Protein AF-A0A1I5NAX8-F1 (afdb_monomer_lite)

Organism: NCBI:txid306540

Radius of gyration: 17.77 Å; chains: 1; bounding box: 50×33×52 Å

Structure (mmCIF, N/CA/C/O backbone):
data_AF-A0A1I5NAX8-F1
#
_entry.id   AF-A0A1I5NAX8-F1
#
loop_
_atom_site.group_PDB
_atom_site.id
_atom_site.type_symbol
_atom_site.label_atom_id
_atom_site.label_alt_id
_atom_site.label_comp_id
_atom_site.label_asym_id
_atom_site.label_entity_id
_atom_site.label_seq_id
_atom_site.pdbx_PDB_ins_code
_atom_site.Cartn_x
_atom_site.Cartn_y
_atom_site.Cartn_z
_atom_site.occupancy
_atom_site.B_iso_or_equiv
_atom_site.auth_seq_id
_atom_site.auth_comp_id
_atom_site.auth_asym_id
_atom_site.auth_atom_id
_atom_site.pdbx_PDB_model_num
ATOM 1 N N . MET A 1 1 ? -1.670 12.394 0.178 1.00 68.31 1 MET A N 1
ATOM 2 C CA . MET A 1 1 ? -3.151 12.461 0.228 1.00 68.31 1 MET A CA 1
ATOM 3 C C . MET A 1 1 ? -3.774 11.349 1.073 1.00 68.31 1 MET A C 1
ATOM 5 O O . MET A 1 1 ? -4.628 11.676 1.885 1.00 68.31 1 MET A O 1
ATOM 9 N N . GLY A 1 2 ? -3.326 10.085 1.005 1.00 71.88 2 GLY A N 1
ATOM 10 C CA . GLY A 1 2 ? -3.850 9.044 1.911 1.00 71.88 2 GLY A CA 1
ATOM 11 C C . GLY A 1 2 ? -3.602 9.307 3.404 1.00 71.88 2 GLY A C 1
ATOM 12 O O . GLY A 1 2 ? -4.450 8.979 4.222 1.00 71.88 2 GLY A O 1
ATOM 13 N N . GLY A 1 3 ? -2.510 9.990 3.774 1.00 75.00 3 GLY A N 1
ATOM 14 C CA . GLY A 1 3 ? -2.287 10.424 5.163 1.00 75.00 3 GLY A CA 1
ATOM 15 C C . GLY A 1 3 ? -3.341 11.422 5.661 1.00 75.00 3 GLY A C 1
ATOM 16 O O . GLY A 1 3 ? -3.783 11.335 6.802 1.00 75.00 3 GLY A O 1
ATOM 17 N N . CYS A 1 4 ? -3.814 12.319 4.786 1.00 77.94 4 CYS A N 1
ATOM 18 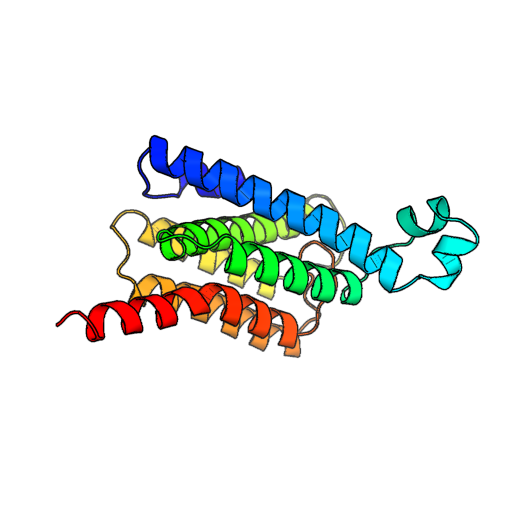C CA . CYS A 1 4 ? -4.927 13.219 5.095 1.00 77.94 4 CYS A CA 1
ATOM 19 C C . CYS A 1 4 ? -6.222 12.422 5.274 1.00 77.94 4 CYS A C 1
ATOM 21 O O . CYS A 1 4 ? -6.940 12.638 6.243 1.00 77.94 4 CYS A O 1
ATOM 23 N N . PHE A 1 5 ? -6.488 11.462 4.379 1.00 80.44 5 PHE A N 1
ATOM 24 C CA . PHE A 1 5 ? -7.646 10.577 4.500 1.00 80.44 5 PHE A CA 1
ATOM 25 C C . PHE A 1 5 ? -7.637 9.825 5.836 1.00 80.44 5 PHE A C 1
ATOM 27 O O . PHE A 1 5 ? -8.636 9.853 6.549 1.00 80.44 5 PHE A O 1
ATOM 34 N N . PHE A 1 6 ? -6.502 9.234 6.222 1.00 81.50 6 PHE A N 1
ATOM 35 C CA . PHE A 1 6 ? -6.332 8.619 7.539 1.00 81.50 6 PHE A CA 1
ATOM 36 C C . PHE A 1 6 ? -6.615 9.614 8.671 1.00 81.50 6 PHE A C 1
ATOM 38 O O . PHE A 1 6 ? -7.397 9.311 9.564 1.00 81.50 6 PHE A O 1
ATOM 45 N N . TYR A 1 7 ? -6.040 10.816 8.626 1.00 82.62 7 TYR A N 1
ATOM 46 C CA . TYR A 1 7 ? -6.215 11.812 9.684 1.00 82.62 7 TYR A CA 1
ATOM 47 C C . TYR A 1 7 ? -7.692 12.187 9.916 1.00 82.62 7 TYR A C 1
ATOM 49 O O . TYR A 1 7 ? -8.140 12.265 11.067 1.00 82.62 7 TYR A O 1
ATOM 57 N N . TYR A 1 8 ? -8.457 12.357 8.831 1.00 83.25 8 TYR A N 1
ATOM 58 C CA . TYR A 1 8 ? -9.880 12.709 8.884 1.00 83.25 8 TYR A CA 1
ATOM 59 C C . TYR A 1 8 ? -10.797 11.528 9.212 1.00 83.25 8 TYR A C 1
ATOM 61 O O . TYR A 1 8 ? -11.784 11.717 9.915 1.00 83.25 8 TYR A O 1
ATOM 69 N N . THR A 1 9 ? -10.484 10.325 8.729 1.00 81.00 9 THR A N 1
ATOM 70 C CA . THR A 1 9 ? -11.362 9.146 8.862 1.00 81.00 9 THR A CA 1
ATOM 71 C C . THR A 1 9 ? -10.941 8.186 9.962 1.00 81.00 9 THR A C 1
ATOM 73 O O . THR A 1 9 ? -11.578 7.165 10.168 1.00 81.00 9 THR A O 1
ATOM 76 N N . SER A 1 10 ? -9.847 8.445 10.665 1.00 78.81 10 SER A N 1
ATOM 77 C CA . SER A 1 10 ? -9.453 7.592 11.775 1.00 78.81 10 SER A CA 1
ATOM 78 C C . SER A 1 10 ? -10.323 7.883 13.011 1.00 78.81 10 SER A C 1
ATOM 80 O O . SER A 1 10 ? -10.496 9.060 13.355 1.00 78.81 10 SER A O 1
ATOM 82 N N . PRO A 1 11 ? -10.811 6.846 13.721 1.00 79.00 11 PRO A N 1
ATOM 83 C CA . PRO A 1 11 ? -11.581 7.002 14.957 1.00 79.00 11 PRO A CA 1
ATOM 84 C C . PRO A 1 11 ? -10.708 7.267 16.201 1.00 79.00 11 PRO A C 1
ATOM 86 O O . PRO A 1 11 ? -11.233 7.384 17.303 1.00 79.00 11 PRO A O 1
ATOM 89 N N . TYR A 1 12 ? -9.378 7.343 16.061 1.00 82.12 12 TYR A N 1
ATOM 90 C CA . TYR A 1 12 ? -8.457 7.431 17.199 1.00 82.12 12 TYR A CA 1
ATOM 91 C C . TYR A 1 12 ? -8.416 8.824 17.857 1.00 82.12 12 TYR A C 1
ATOM 93 O O . TYR A 1 12 ? -8.641 9.852 17.216 1.00 82.12 12 TYR A O 1
ATOM 101 N N . GLU A 1 13 ? -8.041 8.877 19.137 1.00 84.25 13 GLU A N 1
ATOM 102 C CA . GLU A 1 13 ? -7.754 10.142 19.823 1.00 84.25 13 GLU A CA 1
ATOM 103 C C . GLU A 1 13 ? -6.556 10.873 19.194 1.00 84.25 13 GLU A C 1
ATOM 105 O O . GLU A 1 13 ? -5.659 10.255 18.618 1.00 84.25 13 GLU A O 1
ATOM 110 N N . ILE A 1 14 ? -6.501 12.203 19.334 1.00 83.06 14 ILE A N 1
ATOM 111 C CA . ILE A 1 14 ? -5.489 13.066 18.689 1.00 83.06 14 ILE A CA 1
ATOM 112 C C . ILE A 1 14 ? -4.053 12.612 19.003 1.00 83.06 14 ILE A C 1
ATOM 114 O O . ILE A 1 14 ? -3.194 12.613 18.117 1.00 83.06 14 ILE A O 1
ATOM 118 N N . VAL A 1 15 ? -3.790 12.195 20.247 1.00 84.81 15 VAL A N 1
ATOM 119 C CA . VAL A 1 15 ? -2.467 11.719 20.682 1.00 84.81 15 VAL A CA 1
ATOM 120 C C . VAL A 1 15 ? -2.081 10.439 19.937 1.00 84.81 15 VAL A C 1
ATOM 122 O O . VAL A 1 15 ? -0.990 10.359 19.368 1.00 84.81 15 VAL A O 1
ATOM 125 N N . LEU A 1 16 ? -3.001 9.474 19.862 1.00 84.81 16 LEU A N 1
ATOM 126 C CA . LEU A 1 16 ? -2.780 8.200 19.181 1.00 84.81 16 LEU A CA 1
ATOM 127 C C . LEU A 1 16 ? -2.687 8.383 17.657 1.00 84.81 16 LEU A C 1
ATOM 129 O O . LEU A 1 16 ? -1.804 7.811 17.020 1.00 84.81 16 LEU A O 1
ATOM 133 N N . LYS A 1 17 ? -3.499 9.276 17.071 1.00 85.25 17 LYS A N 1
ATOM 134 C CA . LYS A 1 17 ? -3.387 9.680 15.657 1.00 85.25 17 LYS A CA 1
ATOM 135 C C . LYS A 1 17 ? -1.997 10.210 15.326 1.00 85.25 17 LYS A C 1
ATOM 137 O O . LYS A 1 17 ? -1.441 9.852 14.288 1.00 85.25 17 LYS A O 1
ATOM 142 N N . LYS A 1 18 ? -1.422 11.052 16.190 1.00 87.25 18 LYS A N 1
ATOM 143 C CA . LYS A 1 18 ? -0.071 11.597 15.993 1.00 87.25 18 LYS A CA 1
ATOM 144 C C . LYS A 1 18 ? 0.989 10.498 16.073 1.00 87.25 18 LYS A C 1
ATOM 146 O O . LYS A 1 18 ? 1.863 10.443 15.212 1.00 87.25 18 LYS A O 1
ATOM 151 N N . LEU A 1 19 ? 0.875 9.598 17.051 1.00 88.81 19 LEU A N 1
ATOM 152 C CA . LEU A 1 19 ? 1.766 8.443 17.177 1.00 88.81 19 LEU A CA 1
ATOM 153 C C . LEU A 1 19 ? 1.711 7.553 15.927 1.00 88.81 19 LEU A C 1
ATOM 155 O O . LEU A 1 19 ? 2.753 7.208 15.373 1.00 88.81 19 LEU A O 1
ATOM 159 N N . HIS A 1 20 ? 0.512 7.224 15.447 1.00 88.88 20 HIS A N 1
ATOM 160 C CA . HIS A 1 20 ? 0.342 6.430 14.232 1.00 88.88 20 HIS A CA 1
ATOM 161 C C . HIS A 1 20 ? 0.867 7.162 13.005 1.00 88.88 20 HIS A C 1
ATOM 163 O O . HIS A 1 20 ? 1.545 6.550 12.196 1.00 88.88 20 HIS A O 1
ATOM 169 N N . THR A 1 21 ? 0.632 8.468 12.885 1.00 88.81 21 THR A N 1
ATOM 170 C CA . THR A 1 21 ? 1.154 9.265 11.765 1.00 88.81 21 THR A CA 1
ATOM 171 C C . THR A 1 21 ? 2.680 9.200 11.702 1.00 88.81 21 THR A C 1
ATOM 173 O O . THR A 1 21 ? 3.228 9.003 10.621 1.00 88.81 21 THR A O 1
ATOM 176 N N . ASN A 1 22 ? 3.365 9.283 12.848 1.00 90.19 22 ASN A N 1
ATOM 177 C CA . ASN A 1 22 ? 4.819 9.122 12.904 1.00 90.19 22 ASN A CA 1
ATOM 178 C C . ASN A 1 22 ? 5.244 7.710 12.475 1.00 90.19 22 ASN A C 1
ATOM 180 O O . ASN A 1 22 ? 6.101 7.574 11.610 1.00 90.19 22 ASN A O 1
ATOM 184 N N . LYS A 1 23 ? 4.592 6.663 12.999 1.00 91.31 23 LYS A N 1
ATOM 185 C CA . LYS A 1 23 ? 4.884 5.271 12.609 1.00 91.31 23 LYS A CA 1
ATOM 186 C C . LYS A 1 23 ? 4.616 5.017 11.117 1.00 91.31 23 LYS A C 1
ATOM 188 O O . LYS A 1 23 ? 5.377 4.313 10.467 1.00 91.31 23 LYS A O 1
ATOM 193 N N . LEU A 1 24 ? 3.553 5.590 10.553 1.00 91.88 24 LEU A N 1
ATOM 194 C CA . LEU A 1 24 ? 3.247 5.502 9.123 1.00 91.88 24 LEU A CA 1
ATOM 195 C C . LEU A 1 24 ? 4.314 6.202 8.280 1.00 91.88 24 LEU A C 1
ATOM 197 O O . LEU A 1 24 ? 4.707 5.683 7.238 1.00 91.88 24 LEU A O 1
ATOM 201 N N . LEU A 1 25 ? 4.794 7.360 8.734 1.00 92.69 25 LEU A N 1
ATOM 202 C CA . LEU A 1 25 ? 5.891 8.068 8.086 1.00 92.69 25 LEU A CA 1
ATOM 203 C C . LEU A 1 25 ? 7.176 7.234 8.125 1.00 92.69 25 LEU A C 1
ATOM 205 O O . LEU A 1 25 ? 7.834 7.115 7.094 1.00 92.69 25 LEU A O 1
ATOM 209 N N . ASP A 1 26 ? 7.477 6.577 9.247 1.00 93.25 26 ASP A N 1
ATOM 210 C CA . ASP A 1 26 ? 8.601 5.640 9.342 1.00 93.25 26 ASP A CA 1
ATOM 211 C C . ASP A 1 26 ? 8.468 4.493 8.333 1.00 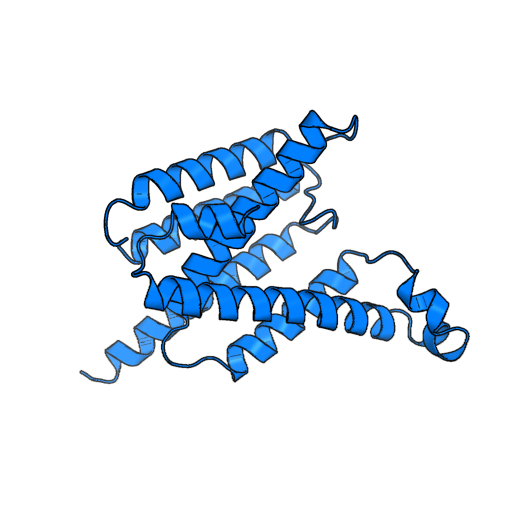93.25 26 ASP A C 1
ATOM 213 O O . ASP A 1 26 ? 9.429 4.173 7.639 1.00 93.25 26 ASP A O 1
ATOM 217 N N . VAL A 1 27 ? 7.274 3.905 8.183 1.00 93.44 27 VAL A N 1
ATOM 218 C CA . VAL A 1 27 ? 7.017 2.847 7.188 1.00 93.44 27 VAL A CA 1
ATOM 219 C C . VAL A 1 27 ? 7.245 3.350 5.762 1.00 93.44 27 VAL A C 1
ATOM 221 O O . VAL A 1 27 ? 7.862 2.649 4.958 1.00 93.44 27 VAL A O 1
ATOM 224 N N . VAL A 1 28 ? 6.798 4.566 5.436 1.00 93.75 28 VAL A N 1
ATOM 225 C CA . VAL A 1 28 ? 7.039 5.181 4.120 1.00 93.75 28 VAL A CA 1
ATOM 226 C C . VAL A 1 28 ? 8.535 5.407 3.888 1.00 93.75 28 VAL A C 1
ATOM 228 O O . VAL A 1 28 ? 9.046 5.049 2.825 1.00 93.75 28 VAL A O 1
ATOM 231 N N . LEU A 1 29 ? 9.254 5.937 4.881 1.00 95.25 29 LEU A N 1
ATOM 232 C CA . LEU A 1 29 ? 10.702 6.139 4.801 1.00 95.25 29 LEU A CA 1
ATOM 233 C C . LEU A 1 29 ? 11.447 4.811 4.641 1.00 95.25 29 LEU A C 1
ATOM 235 O O . LEU A 1 29 ? 12.316 4.703 3.778 1.00 95.25 29 LEU A O 1
ATOM 239 N N . TYR A 1 30 ? 11.084 3.780 5.405 1.00 95.81 30 TYR A N 1
ATOM 240 C CA . TYR A 1 30 ? 11.661 2.446 5.252 1.00 95.81 30 TYR A CA 1
ATOM 241 C C . TYR A 1 30 ? 11.362 1.865 3.881 1.00 95.81 30 TYR A C 1
ATOM 243 O O . TYR A 1 30 ? 12.273 1.342 3.252 1.00 95.81 30 TYR A O 1
ATOM 251 N N . THR A 1 31 ? 10.143 2.018 3.369 1.00 95.00 31 THR A N 1
ATOM 252 C CA . THR A 1 31 ? 9.798 1.557 2.017 1.00 95.00 31 THR A CA 1
ATOM 253 C C . THR A 1 31 ? 10.686 2.230 0.972 1.00 95.00 31 THR A C 1
ATOM 255 O O . THR A 1 31 ? 11.231 1.551 0.104 1.00 95.00 31 THR A O 1
ATOM 258 N N . MET A 1 32 ? 10.908 3.543 1.079 1.00 94.75 32 MET A N 1
ATOM 259 C CA . MET A 1 32 ? 11.800 4.280 0.180 1.00 94.75 32 MET A CA 1
ATOM 260 C C . MET A 1 32 ? 13.254 3.797 0.287 1.00 94.75 32 MET A C 1
ATOM 262 O O . MET A 1 32 ? 13.865 3.475 -0.732 1.00 94.75 32 MET A O 1
ATOM 266 N N . ILE A 1 33 ? 13.795 3.694 1.506 1.00 95.62 33 ILE A N 1
ATOM 267 C CA . ILE A 1 33 ? 15.172 3.237 1.756 1.00 95.62 33 ILE A CA 1
ATOM 268 C C . ILE A 1 33 ? 15.365 1.809 1.239 1.00 95.62 33 ILE A C 1
ATOM 270 O O . ILE A 1 33 ? 16.302 1.544 0.490 1.00 95.62 33 ILE A O 1
ATOM 274 N N . PHE A 1 34 ? 14.461 0.893 1.582 1.00 97.19 34 PHE A N 1
ATOM 275 C CA . PHE A 1 34 ? 14.549 -0.493 1.143 1.00 97.19 34 PHE A CA 1
ATOM 276 C C . PHE A 1 34 ? 14.337 -0.652 -0.362 1.00 97.19 34 PHE A C 1
ATOM 278 O O . PHE A 1 34 ? 14.952 -1.535 -0.949 1.00 97.19 34 PHE A O 1
ATOM 285 N N . THR A 1 35 ? 13.551 0.213 -1.011 1.00 95.06 35 THR A N 1
ATOM 286 C CA . THR A 1 35 ? 13.449 0.227 -2.480 1.00 95.06 35 THR A CA 1
ATOM 287 C C . THR A 1 35 ? 14.790 0.591 -3.107 1.00 95.06 35 THR A C 1
ATOM 289 O O . THR A 1 35 ? 15.218 -0.064 -4.053 1.00 95.06 35 THR A O 1
ATOM 292 N N . ILE A 1 36 ? 15.496 1.587 -2.565 1.0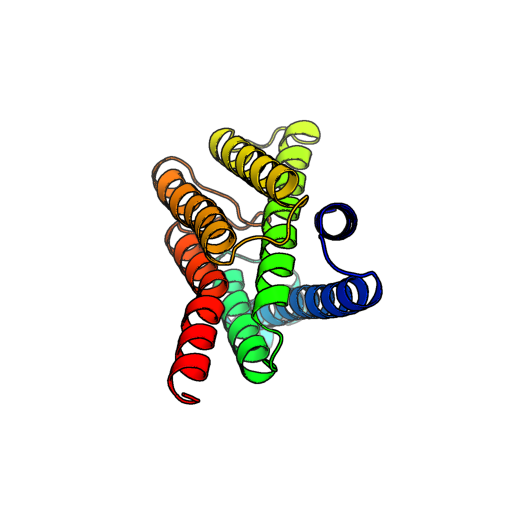0 94.31 36 ILE A N 1
ATOM 293 C CA . ILE A 1 36 ? 16.839 1.956 -3.038 1.00 94.31 36 ILE A CA 1
ATOM 294 C C . ILE A 1 36 ? 17.820 0.796 -2.822 1.00 94.31 36 ILE A C 1
ATOM 296 O O . ILE A 1 36 ? 18.515 0.405 -3.757 1.00 94.31 36 ILE A O 1
ATOM 300 N N . ILE A 1 37 ? 17.836 0.200 -1.625 1.00 95.38 37 ILE A N 1
ATOM 301 C CA . ILE A 1 37 ? 18.691 -0.956 -1.309 1.00 95.38 37 ILE A CA 1
ATOM 302 C C . ILE A 1 37 ? 18.397 -2.124 -2.258 1.00 95.38 37 ILE A C 1
ATOM 304 O O . ILE A 1 37 ? 19.323 -2.716 -2.806 1.00 95.38 37 ILE A O 1
ATOM 308 N N . ALA A 1 38 ? 17.124 -2.433 -2.501 1.00 95.75 38 ALA A N 1
ATOM 309 C CA . ALA A 1 38 ? 16.725 -3.506 -3.402 1.00 95.75 38 ALA A CA 1
ATOM 310 C C . ALA A 1 38 ? 17.232 -3.272 -4.832 1.00 95.75 38 ALA A C 1
ATOM 312 O O . ALA A 1 38 ? 17.732 -4.203 -5.457 1.00 95.75 38 ALA A O 1
ATOM 313 N N . LYS A 1 39 ? 17.187 -2.032 -5.335 1.00 93.25 39 LYS A N 1
ATOM 314 C CA . LYS A 1 39 ? 17.741 -1.690 -6.657 1.00 93.25 39 LYS A CA 1
ATOM 315 C C . LYS A 1 39 ? 19.245 -1.920 -6.731 1.00 93.25 39 LYS A C 1
ATOM 317 O O . LYS A 1 39 ? 19.711 -2.451 -7.737 1.00 93.25 39 LYS A O 1
ATOM 322 N N . VAL A 1 40 ? 19.979 -1.553 -5.678 1.00 94.50 40 VAL A N 1
ATOM 323 C CA . VAL A 1 40 ? 21.427 -1.795 -5.580 1.00 94.50 40 VAL A CA 1
ATOM 324 C C . VAL A 1 40 ? 21.725 -3.292 -5.577 1.00 94.50 40 VAL A C 1
ATOM 326 O O . VAL A 1 40 ? 22.589 -3.735 -6.324 1.00 94.50 40 VAL A O 1
ATOM 329 N N . ILE A 1 41 ? 20.974 -4.082 -4.804 1.00 94.94 41 ILE A N 1
ATOM 330 C CA . ILE A 1 41 ? 21.138 -5.542 -4.753 1.00 94.94 41 ILE A CA 1
ATOM 331 C C . ILE A 1 41 ? 20.871 -6.174 -6.126 1.00 94.94 41 ILE A C 1
ATOM 333 O O . ILE A 1 41 ? 21.644 -7.019 -6.571 1.00 94.94 41 ILE A O 1
ATOM 337 N N . LEU A 1 42 ? 19.800 -5.761 -6.810 1.00 94.56 42 LEU A N 1
ATOM 338 C CA . LEU A 1 42 ? 19.419 -6.310 -8.117 1.00 94.56 42 LEU A CA 1
ATOM 339 C C . LEU A 1 42 ? 20.384 -5.912 -9.243 1.00 94.56 42 LEU A C 1
ATOM 341 O O . LEU A 1 42 ? 20.536 -6.660 -10.203 1.00 94.56 42 LEU A O 1
ATOM 345 N N . ASN A 1 43 ? 21.056 -4.765 -9.122 1.00 94.25 43 ASN A N 1
ATOM 346 C CA . ASN A 1 43 ? 21.972 -4.232 -10.134 1.00 94.25 43 ASN A CA 1
ATOM 347 C C . ASN A 1 43 ? 23.402 -4.115 -9.594 1.00 94.25 43 ASN A C 1
ATOM 349 O O . ASN A 1 43 ? 24.096 -3.134 -9.861 1.00 94.25 43 ASN A O 1
ATOM 353 N N . LEU A 1 44 ? 23.850 -5.116 -8.830 1.00 93.62 44 LEU A N 1
ATOM 354 C CA . LEU A 1 44 ? 25.122 -5.059 -8.107 1.00 93.62 44 LEU A CA 1
ATOM 355 C C . LEU A 1 44 ? 26.326 -4.824 -9.035 1.00 93.62 44 LEU A C 1
ATOM 357 O O . LEU A 1 44 ? 27.224 -4.069 -8.682 1.00 93.62 44 LEU A O 1
ATOM 361 N N . SER A 1 45 ? 26.319 -5.418 -10.236 1.00 93.25 45 SER A N 1
ATOM 362 C CA . SER A 1 45 ? 27.364 -5.181 -11.245 1.00 93.25 45 SER A CA 1
ATOM 363 C C . SER A 1 45 ? 27.423 -3.709 -11.655 1.00 93.25 45 SER A C 1
ATOM 365 O O . SER A 1 45 ? 28.478 -3.095 -11.570 1.00 93.25 45 SER A O 1
ATOM 367 N N . LEU A 1 46 ? 26.275 -3.123 -12.021 1.00 91.94 46 LEU A N 1
ATOM 368 C CA . LEU A 1 46 ? 26.187 -1.722 -12.439 1.00 91.94 46 LEU A CA 1
ATOM 369 C C . LEU A 1 46 ? 26.579 -0.767 -11.306 1.00 91.94 46 LEU A C 1
ATOM 371 O O . LEU A 1 46 ? 27.128 0.292 -11.570 1.00 91.94 46 LEU A O 1
ATOM 375 N N . PHE A 1 47 ? 26.331 -1.137 -10.047 1.00 94.25 47 PHE A N 1
ATOM 376 C CA . PHE A 1 47 ? 26.689 -0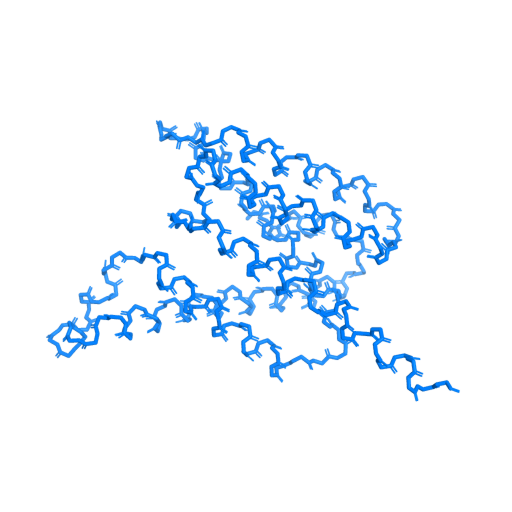.311 -8.894 1.00 94.25 47 PHE A CA 1
ATOM 377 C C . PHE A 1 47 ? 28.202 -0.126 -8.734 1.00 94.25 47 PHE A C 1
ATOM 379 O O . PHE A 1 47 ? 28.641 0.957 -8.350 1.00 94.25 47 PHE A O 1
ATOM 386 N N . PHE A 1 48 ? 28.991 -1.169 -9.011 1.00 95.06 48 PHE A N 1
ATOM 387 C CA . PHE A 1 48 ? 30.450 -1.080 -8.943 1.00 95.06 48 PHE A CA 1
ATOM 388 C C . PHE A 1 48 ? 31.048 -0.300 -10.117 1.00 95.06 48 PHE A C 1
ATOM 390 O O . PHE A 1 48 ? 32.092 0.327 -9.941 1.00 95.06 48 PHE A O 1
ATOM 397 N N . ASP A 1 49 ? 30.377 -0.306 -11.269 1.00 96.12 49 ASP A N 1
ATOM 398 C CA . ASP A 1 49 ? 30.816 0.418 -12.463 1.00 96.12 49 ASP A CA 1
ATOM 399 C C . ASP A 1 49 ? 30.416 1.905 -12.415 1.00 96.12 49 ASP A C 1
ATOM 401 O O . ASP A 1 49 ? 31.246 2.786 -12.640 1.00 96.12 49 ASP A O 1
ATOM 405 N N . ASP A 1 50 ? 29.150 2.191 -12.097 1.00 94.75 50 ASP A N 1
ATOM 406 C CA . ASP A 1 50 ? 28.594 3.539 -11.963 1.00 94.75 50 ASP A CA 1
ATOM 407 C C . ASP A 1 50 ? 27.469 3.572 -10.898 1.00 94.75 50 ASP A C 1
ATOM 409 O O . ASP A 1 50 ? 26.295 3.293 -11.184 1.00 94.75 50 ASP A O 1
ATOM 413 N N . PRO A 1 51 ? 27.782 3.959 -9.647 1.00 90.81 51 PRO A N 1
ATOM 414 C CA . PRO A 1 51 ? 26.804 3.967 -8.562 1.00 90.81 51 PRO A CA 1
ATOM 415 C C . PRO A 1 51 ? 25.688 5.002 -8.764 1.00 90.81 51 PRO A C 1
ATOM 417 O O . PRO A 1 51 ? 24.591 4.836 -8.222 1.00 90.81 51 PRO A O 1
ATOM 420 N N . VAL A 1 52 ? 25.927 6.063 -9.545 1.00 91.38 52 VAL A N 1
ATOM 421 C CA . VAL A 1 52 ? 24.913 7.090 -9.831 1.00 91.38 52 VAL A CA 1
ATOM 422 C C . VAL A 1 52 ? 23.887 6.545 -10.825 1.00 91.38 52 VAL A C 1
ATOM 424 O O . VAL A 1 52 ? 22.685 6.775 -10.654 1.00 91.38 52 VAL A O 1
ATOM 427 N N . ALA A 1 53 ? 24.330 5.756 -11.808 1.00 88.38 53 ALA A N 1
ATOM 428 C CA . ALA A 1 53 ? 23.448 5.122 -12.786 1.00 88.38 53 ALA A CA 1
ATOM 429 C C . ALA A 1 53 ? 22.419 4.181 -12.137 1.00 88.38 53 ALA A C 1
ATOM 431 O O . ALA A 1 53 ? 21.259 4.154 -12.554 1.00 88.38 53 ALA A O 1
ATOM 432 N N . VAL A 1 54 ? 22.787 3.467 -11.068 1.00 88.56 54 VAL A N 1
ATOM 433 C CA . VAL A 1 54 ? 21.862 2.575 -10.340 1.00 88.56 54 VAL A CA 1
ATOM 434 C C . VAL A 1 54 ? 20.705 3.333 -9.690 1.00 88.56 54 VAL A C 1
ATOM 436 O O . VAL A 1 54 ? 19.575 2.839 -9.659 1.00 88.56 54 VAL A O 1
ATOM 439 N N . LEU A 1 55 ? 20.950 4.548 -9.194 1.00 84.69 55 LEU A N 1
ATOM 440 C CA . LEU A 1 55 ? 19.896 5.373 -8.598 1.00 84.69 55 LEU A CA 1
ATOM 441 C C . LEU A 1 55 ? 18.911 5.885 -9.656 1.00 84.69 55 LEU A C 1
ATOM 443 O O . LEU A 1 55 ? 17.712 5.980 -9.377 1.00 84.69 55 LEU A O 1
ATOM 447 N N . ALA A 1 56 ? 19.407 6.163 -10.865 1.00 85.50 56 ALA A N 1
ATOM 448 C CA . ALA A 1 56 ? 18.606 6.586 -12.011 1.00 85.50 56 ALA A CA 1
ATOM 449 C C . ALA A 1 56 ? 17.873 5.426 -12.710 1.00 85.50 56 ALA A C 1
ATOM 451 O O . ALA A 1 56 ? 16.879 5.666 -13.397 1.00 85.50 56 ALA A O 1
ATOM 452 N N . TYR A 1 57 ? 18.325 4.179 -12.526 1.00 82.75 57 TYR A N 1
ATOM 453 C CA . TYR A 1 57 ? 1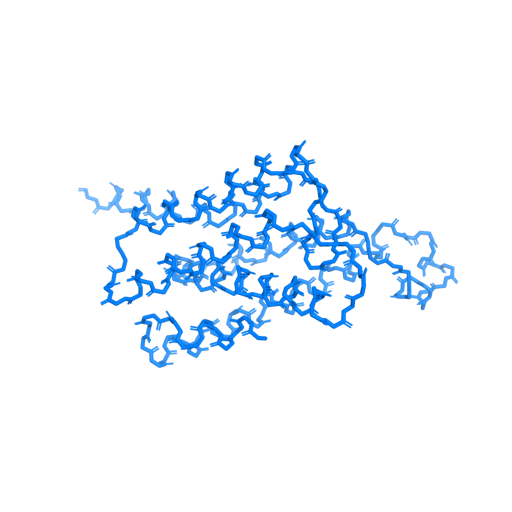7.685 3.002 -13.113 1.00 82.75 57 TYR A CA 1
ATOM 454 C C . TYR A 1 57 ? 16.219 2.912 -12.659 1.00 82.75 57 TYR A C 1
ATOM 456 O O . TYR A 1 57 ? 15.948 3.104 -11.473 1.00 82.75 57 TYR A O 1
ATOM 464 N N . PRO A 1 58 ? 15.239 2.653 -13.538 1.00 84.19 58 PRO A N 1
ATOM 465 C CA . PRO A 1 58 ? 13.838 2.584 -13.130 1.00 84.19 58 PRO A CA 1
ATOM 466 C C . PRO A 1 58 ? 13.621 1.459 -12.110 1.00 84.19 58 PRO A C 1
ATOM 468 O O . PRO A 1 58 ? 14.167 0.366 -12.238 1.00 84.19 58 PRO A O 1
ATOM 471 N N . SER A 1 59 ? 12.840 1.731 -11.064 1.00 85.88 59 SER A N 1
ATOM 472 C CA . SER A 1 59 ? 12.459 0.692 -10.104 1.00 85.88 59 SER A CA 1
ATOM 473 C C . SER A 1 59 ? 11.414 -0.228 -10.738 1.00 85.88 59 SER A C 1
ATOM 475 O O . SER A 1 59 ? 10.424 0.263 -11.279 1.00 85.88 59 SER A O 1
ATOM 477 N N . ASP A 1 60 ? 11.599 -1.541 -10.632 1.00 91.31 60 ASP A N 1
ATOM 478 C CA . ASP A 1 60 ? 10.630 -2.544 -11.074 1.00 91.31 60 ASP A CA 1
ATOM 479 C C . ASP A 1 60 ? 9.862 -3.153 -9.885 1.00 91.31 60 ASP A C 1
ATOM 481 O O . ASP A 1 60 ? 10.081 -2.805 -8.719 1.00 91.31 60 ASP A O 1
ATOM 485 N N . SER A 1 61 ? 8.923 -4.059 -10.167 1.00 93.88 61 SER A N 1
ATOM 486 C CA . SER A 1 61 ? 8.161 -4.738 -9.114 1.00 93.88 61 SER A CA 1
ATOM 487 C C . SER A 1 61 ? 9.014 -5.691 -8.277 1.00 93.88 61 SER A C 1
ATOM 489 O O . SER A 1 61 ? 8.718 -5.872 -7.099 1.00 93.88 61 SER A O 1
ATOM 491 N N . THR A 1 62 ? 10.112 -6.226 -8.816 1.00 94.88 62 THR A N 1
ATOM 492 C CA . THR A 1 62 ? 11.071 -7.043 -8.058 1.00 94.88 62 THR A CA 1
ATOM 493 C C . THR A 1 62 ? 11.697 -6.245 -6.915 1.00 94.88 62 THR A C 1
ATOM 495 O O . THR A 1 62 ? 11.737 -6.718 -5.775 1.00 94.88 62 THR A O 1
ATOM 498 N N . ALA A 1 63 ? 12.126 -5.008 -7.189 1.00 95.25 63 ALA A N 1
ATOM 499 C CA . ALA A 1 63 ? 12.655 -4.108 -6.171 1.00 95.25 63 ALA A CA 1
ATOM 500 C C . ALA A 1 63 ? 11.608 -3.800 -5.091 1.00 95.25 63 ALA A C 1
ATOM 502 O O . ALA A 1 63 ? 11.930 -3.804 -3.902 1.00 95.25 63 ALA A O 1
ATOM 503 N N . LEU A 1 64 ? 10.346 -3.600 -5.490 1.00 95.81 64 LEU A N 1
ATOM 504 C CA . LEU A 1 64 ? 9.240 -3.405 -4.553 1.00 95.81 64 LEU A CA 1
ATOM 505 C C . LEU A 1 64 ? 9.013 -4.639 -3.666 1.00 95.81 64 LEU A C 1
ATOM 507 O O . LEU A 1 64 ? 8.807 -4.484 -2.467 1.00 95.81 64 LEU A O 1
ATOM 511 N N . TYR A 1 65 ? 9.071 -5.859 -4.208 1.00 96.06 65 TYR A N 1
ATOM 512 C CA . TYR A 1 65 ? 8.867 -7.083 -3.420 1.00 96.06 65 TYR A CA 1
ATOM 513 C C . TYR A 1 65 ? 9.927 -7.243 -2.333 1.00 96.06 65 TYR A C 1
ATOM 515 O O . TYR A 1 65 ? 9.594 -7.488 -1.170 1.00 96.06 65 TYR A O 1
ATOM 523 N N . LEU A 1 66 ? 11.197 -7.046 -2.697 1.00 96.56 66 LEU A N 1
ATOM 524 C CA . LEU A 1 66 ? 12.305 -7.058 -1.744 1.00 96.56 66 LEU A CA 1
ATOM 525 C C . LEU A 1 66 ? 12.149 -5.945 -0.705 1.00 96.56 66 LEU A C 1
ATOM 527 O O . LEU A 1 66 ? 12.373 -6.177 0.485 1.00 96.56 66 LEU A O 1
ATOM 531 N N . ALA A 1 67 ? 11.714 -4.759 -1.138 1.00 96.81 67 ALA A N 1
ATOM 532 C CA . ALA A 1 67 ? 11.526 -3.633 -0.242 1.00 96.81 67 ALA A CA 1
ATOM 533 C C . ALA A 1 67 ? 10.418 -3.873 0.783 1.00 96.81 67 ALA A C 1
ATOM 535 O O . ALA A 1 67 ? 10.641 -3.687 1.979 1.00 96.81 67 ALA A O 1
ATOM 536 N N . THR A 1 68 ? 9.256 -4.352 0.338 1.00 96.38 68 THR A N 1
ATOM 537 C CA . THR A 1 68 ? 8.146 -4.716 1.222 1.00 96.38 68 THR A CA 1
ATOM 538 C C . THR A 1 68 ? 8.575 -5.802 2.208 1.00 96.38 68 THR A C 1
ATOM 540 O O . THR A 1 68 ? 8.278 -5.689 3.395 1.00 96.38 68 THR A O 1
ATOM 543 N N . GLY A 1 69 ? 9.349 -6.800 1.769 1.00 96.38 69 GLY A N 1
ATOM 544 C CA . GLY A 1 69 ? 9.931 -7.809 2.659 1.00 96.38 69 GLY A CA 1
ATOM 545 C C . GLY A 1 69 ? 10.834 -7.209 3.746 1.00 96.38 69 GLY A C 1
ATOM 546 O O . GLY A 1 69 ? 10.661 -7.511 4.927 1.00 96.38 69 GLY A O 1
ATOM 547 N N . GLY A 1 70 ? 11.751 -6.310 3.377 1.00 96.25 70 GLY A N 1
ATOM 548 C CA . GLY A 1 70 ? 12.624 -5.611 4.330 1.00 96.25 70 GLY A CA 1
ATOM 549 C C . GLY A 1 70 ? 11.850 -4.763 5.344 1.00 96.25 70 GLY A C 1
ATOM 550 O O . GLY A 1 70 ? 12.123 -4.823 6.545 1.00 96.25 70 GLY A O 1
ATOM 551 N N . VAL A 1 71 ? 10.827 -4.036 4.882 1.00 95.50 71 VAL A N 1
ATOM 552 C CA . VAL A 1 71 ? 9.927 -3.261 5.749 1.00 95.50 71 VAL A CA 1
ATOM 553 C C . VAL A 1 71 ? 9.226 -4.172 6.752 1.00 95.50 71 VAL A C 1
ATOM 555 O O . VAL A 1 71 ? 9.225 -3.863 7.942 1.00 95.50 71 VAL A O 1
ATOM 558 N N . VAL A 1 72 ? 8.688 -5.311 6.308 1.00 93.75 72 VAL A N 1
ATOM 559 C CA . VAL A 1 72 ? 8.025 -6.286 7.189 1.00 93.75 72 VAL A CA 1
ATOM 560 C C . VAL A 1 72 ? 8.974 -6.797 8.263 1.00 93.75 72 VAL A C 1
ATOM 562 O O . VAL A 1 72 ? 8.589 -6.835 9.428 1.00 93.75 72 VAL A O 1
ATOM 565 N N . VAL A 1 73 ? 10.218 -7.136 7.910 1.00 93.94 73 VAL A N 1
ATOM 566 C CA . VAL A 1 73 ? 11.224 -7.589 8.884 1.00 93.94 73 VAL A CA 1
ATOM 567 C C . VAL A 1 73 ? 11.504 -6.509 9.931 1.00 93.94 73 VAL A C 1
ATOM 569 O O . VAL A 1 73 ? 11.488 -6.795 11.129 1.00 93.94 73 VAL A O 1
ATOM 572 N N . VAL A 1 74 ? 11.707 -5.256 9.512 1.00 93.06 74 VAL A N 1
ATOM 573 C CA . VAL A 1 74 ? 11.951 -4.144 10.447 1.00 93.06 74 VAL A CA 1
ATOM 574 C C . VAL A 1 74 ? 10.736 -3.878 11.330 1.00 93.06 74 VAL A C 1
ATOM 576 O O . VAL A 1 74 ? 10.891 -3.669 12.533 1.00 93.06 74 VAL A O 1
ATOM 579 N N . MET A 1 75 ? 9.530 -3.903 10.763 1.00 90.12 75 MET A N 1
ATOM 580 C CA . MET A 1 75 ? 8.294 -3.716 11.521 1.00 90.12 75 MET A CA 1
ATOM 581 C C . MET A 1 75 ? 8.076 -4.840 12.527 1.00 90.12 75 MET A C 1
ATOM 583 O O . MET A 1 75 ? 7.741 -4.552 13.670 1.00 90.12 75 MET A O 1
ATOM 587 N N . ALA A 1 76 ? 8.303 -6.094 12.133 1.00 88.00 76 ALA A N 1
ATOM 588 C CA . ALA A 1 76 ? 8.192 -7.248 13.016 1.00 88.00 76 ALA A CA 1
ATOM 589 C C . ALA A 1 76 ? 9.212 -7.185 14.161 1.00 88.00 76 ALA A C 1
ATOM 591 O O . ALA A 1 76 ? 8.882 -7.525 15.292 1.00 88.00 76 ALA A O 1
ATOM 592 N N . TRP A 1 77 ? 10.426 -6.692 13.902 1.00 88.50 77 TRP A N 1
ATOM 593 C CA . TRP A 1 77 ? 11.435 -6.525 14.949 1.00 88.50 77 TRP A CA 1
ATOM 594 C C . TRP A 1 77 ? 11.110 -5.367 15.904 1.00 88.50 77 TRP A C 1
ATOM 596 O O . TRP A 1 77 ? 11.316 -5.472 17.111 1.00 88.50 77 TRP A O 1
ATOM 606 N N . LYS A 1 78 ? 10.564 -4.264 15.384 1.00 84.88 78 LYS A N 1
ATOM 607 C CA . LYS A 1 78 ? 10.148 -3.101 16.188 1.00 84.88 78 LYS A CA 1
ATOM 608 C C . LYS A 1 78 ? 8.759 -3.244 16.808 1.00 84.88 78 LYS A C 1
ATOM 610 O O . LYS A 1 78 ? 8.304 -2.330 17.497 1.00 84.88 78 LYS A O 1
ATOM 615 N N . ALA A 1 79 ? 8.065 -4.342 16.535 1.00 73.75 79 ALA A N 1
ATOM 616 C CA . ALA A 1 79 ? 6.701 -4.545 16.972 1.00 73.75 79 ALA A CA 1
ATOM 617 C C . ALA A 1 79 ? 6.613 -4.640 18.503 1.00 73.75 79 ALA A C 1
ATOM 619 O O . ALA A 1 79 ? 6.928 -5.660 19.110 1.00 73.75 79 ALA A O 1
ATOM 620 N N . HIS A 1 80 ? 6.128 -3.566 19.122 1.00 64.88 80 HIS A N 1
ATOM 621 C CA . HIS A 1 80 ? 5.560 -3.582 20.468 1.00 64.88 80 HIS A CA 1
ATOM 622 C C . HIS A 1 80 ? 4.031 -3.751 20.407 1.00 64.88 80 HIS A C 1
ATOM 624 O O . HIS A 1 80 ? 3.449 -3.857 19.327 1.00 64.88 80 HIS A O 1
ATOM 630 N N . THR A 1 81 ? 3.386 -3.763 21.574 1.00 66.38 81 THR A N 1
ATOM 631 C CA . THR A 1 81 ? 1.983 -4.107 21.892 1.00 66.38 81 THR A CA 1
ATOM 632 C C . THR A 1 81 ? 0.874 -3.424 21.060 1.00 66.38 81 THR A C 1
ATOM 634 O O . THR A 1 81 ? -0.296 -3.738 21.239 1.00 66.38 81 THR A O 1
ATOM 637 N N . GLU A 1 82 ? 1.198 -2.532 20.120 1.00 79.12 82 GLU A N 1
ATOM 638 C CA . GLU A 1 82 ? 0.258 -1.713 19.334 1.00 79.12 82 GLU A CA 1
ATOM 639 C C . GLU A 1 82 ? 0.283 -2.025 17.823 1.00 79.12 82 GLU A C 1
ATOM 641 O O . GLU A 1 82 ? 0.119 -1.138 16.982 1.00 79.12 82 GLU A O 1
ATOM 646 N N . LEU A 1 83 ? 0.522 -3.281 17.444 1.00 85.19 83 LEU A N 1
ATOM 647 C CA . LEU A 1 83 ? 0.534 -3.701 16.036 1.00 85.19 83 LEU A CA 1
ATOM 648 C C . LEU A 1 83 ? -0.838 -3.558 15.354 1.00 85.19 83 LEU A C 1
ATOM 650 O O . LEU A 1 83 ? -0.905 -3.115 14.213 1.00 85.19 83 LEU A O 1
ATOM 654 N N . MET A 1 84 ? -1.926 -3.918 16.043 1.00 85.44 84 MET A N 1
ATOM 655 C CA . MET A 1 84 ? -3.288 -3.894 15.481 1.00 85.44 84 MET A CA 1
ATOM 656 C C . MET A 1 84 ? -3.718 -2.484 15.036 1.00 85.44 84 MET A C 1
ATOM 658 O O . MET A 1 84 ? -4.007 -2.308 13.851 1.00 85.44 84 MET A O 1
ATOM 662 N N . PRO A 1 85 ? -3.683 -1.454 15.909 1.00 86.31 85 PRO A N 1
ATOM 663 C CA . PRO A 1 85 ? -4.076 -0.102 15.509 1.00 86.31 85 PRO A CA 1
ATOM 664 C C . PRO A 1 85 ? -3.171 0.484 14.412 1.00 86.31 85 PRO A C 1
ATOM 666 O O . PRO A 1 85 ? -3.611 1.287 13.581 1.00 86.31 85 PRO A O 1
ATOM 669 N N . LEU A 1 86 ? -1.902 0.058 14.371 1.00 88.19 86 LEU A N 1
ATOM 670 C CA . LEU A 1 86 ? -0.980 0.412 13.297 1.00 88.19 86 LEU A CA 1
ATOM 671 C C . LEU A 1 86 ? -1.383 -0.226 11.960 1.00 88.19 86 LEU A C 1
ATOM 673 O O . LEU A 1 86 ? -1.302 0.459 10.943 1.00 88.19 86 LEU A O 1
ATOM 677 N N . MET A 1 87 ? -1.829 -1.487 11.938 1.00 90.62 87 MET A N 1
ATOM 678 C CA . MET A 1 87 ? -2.284 -2.150 10.706 1.00 90.62 87 MET A CA 1
ATOM 679 C C . MET A 1 87 ? -3.546 -1.514 10.131 1.00 90.62 87 MET A C 1
ATOM 681 O O . MET A 1 87 ? -3.591 -1.289 8.925 1.00 90.62 87 MET A O 1
ATOM 685 N N . ASP A 1 88 ? -4.533 -1.160 10.959 1.00 90.19 88 ASP A N 1
ATOM 686 C CA . ASP A 1 88 ? -5.710 -0.400 10.500 1.00 90.19 88 ASP A CA 1
ATOM 687 C C . ASP A 1 88 ? -5.287 0.949 9.890 1.00 90.19 88 ASP A C 1
ATOM 689 O O . ASP A 1 88 ? -5.678 1.303 8.774 1.00 90.19 88 ASP A O 1
ATOM 693 N N . SER A 1 89 ? -4.391 1.666 10.572 1.00 91.19 89 SER A N 1
ATOM 694 C CA . SER A 1 89 ? -3.856 2.940 10.080 1.00 91.19 89 SER A CA 1
ATOM 695 C C . SER A 1 89 ? -3.106 2.777 8.750 1.00 91.19 89 SER A C 1
ATOM 697 O O . SER A 1 89 ? -3.276 3.581 7.830 1.00 91.19 89 SER A O 1
ATOM 699 N N . LEU A 1 90 ? -2.298 1.719 8.630 1.00 92.94 90 LEU A N 1
ATOM 700 C CA . LEU A 1 90 ? -1.526 1.397 7.432 1.00 92.94 90 LEU A CA 1
ATOM 701 C C . LEU A 1 90 ? -2.440 1.000 6.274 1.00 92.94 90 LEU A C 1
ATOM 703 O O . LEU A 1 90 ? -2.252 1.471 5.154 1.00 92.94 90 LEU A O 1
ATOM 707 N N . PHE A 1 91 ? -3.464 0.197 6.542 1.00 94.75 91 PHE A N 1
ATOM 708 C CA . PHE A 1 91 ? -4.454 -0.202 5.554 1.00 94.75 91 PHE A CA 1
ATOM 709 C C . PHE A 1 91 ? -5.201 1.010 4.986 1.00 94.75 91 PHE A C 1
ATOM 711 O O . PHE A 1 91 ? -5.237 1.196 3.767 1.00 94.75 91 PHE A O 1
ATOM 718 N N . ARG A 1 92 ? -5.707 1.901 5.850 1.00 93.50 92 ARG A N 1
ATOM 719 C CA . ARG A 1 92 ? -6.354 3.160 5.432 1.00 93.50 92 ARG A CA 1
ATOM 720 C C . ARG A 1 92 ? -5.421 4.033 4.598 1.00 93.50 92 ARG A C 1
ATOM 722 O O . ARG A 1 92 ? -5.851 4.609 3.596 1.00 93.50 92 ARG A O 1
ATOM 729 N N . LEU A 1 93 ? -4.144 4.116 4.982 1.00 94.19 93 LEU A N 1
ATOM 730 C CA . LEU A 1 93 ? -3.130 4.844 4.221 1.00 94.19 93 LEU A CA 1
ATOM 731 C C . LEU A 1 93 ? -2.927 4.235 2.827 1.00 94.19 93 LEU A C 1
ATOM 733 O O . LEU A 1 93 ? -2.899 4.991 1.854 1.00 94.19 93 LEU A O 1
ATOM 737 N N . ILE A 1 94 ? -2.782 2.911 2.724 1.00 95.38 94 ILE A N 1
ATOM 738 C CA . ILE A 1 94 ? -2.554 2.200 1.458 1.00 95.38 94 ILE A CA 1
ATOM 739 C C . ILE A 1 94 ? -3.748 2.392 0.527 1.00 95.38 94 ILE A C 1
ATOM 741 O O . ILE A 1 94 ? -3.572 2.927 -0.567 1.00 95.38 94 ILE A O 1
ATOM 745 N N . VAL A 1 95 ? -4.956 2.032 0.968 1.00 96.06 95 VAL A N 1
ATOM 746 C CA . VAL A 1 95 ? -6.174 2.118 0.146 1.00 96.06 95 VAL A CA 1
ATOM 747 C C . VAL A 1 95 ? -6.432 3.563 -0.280 1.00 96.06 95 VAL A C 1
ATOM 749 O O . VAL A 1 95 ? -6.638 3.836 -1.463 1.00 96.06 95 VAL A O 1
ATOM 752 N N . GLY A 1 96 ? -6.350 4.512 0.659 1.00 95.56 96 GLY A N 1
ATOM 753 C CA . GLY A 1 96 ? -6.559 5.929 0.368 1.00 95.56 96 GLY A CA 1
ATOM 754 C C . GLY A 1 96 ? -5.514 6.495 -0.592 1.00 95.56 96 GLY A C 1
ATOM 755 O O . GLY A 1 96 ? -5.850 7.253 -1.500 1.00 95.56 96 GLY A O 1
ATOM 756 N N . SER A 1 97 ? -4.242 6.122 -0.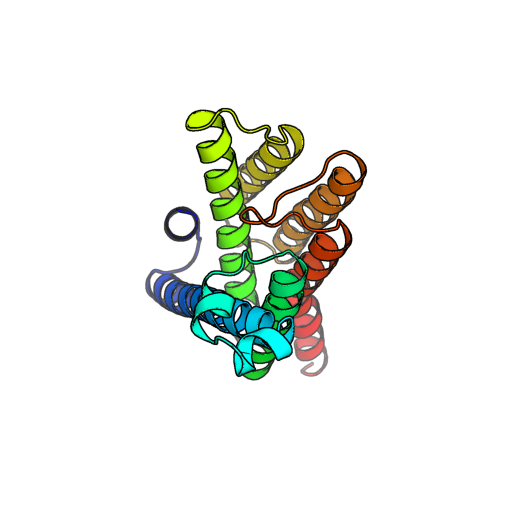436 1.00 95.31 97 SER A N 1
ATOM 757 C CA . SER A 1 97 ? -3.181 6.598 -1.331 1.00 95.31 97 SER A CA 1
ATOM 758 C C . SER A 1 97 ? -3.285 5.980 -2.724 1.00 95.31 97 SER A C 1
ATOM 760 O O . SER A 1 97 ? -3.101 6.704 -3.699 1.00 95.31 97 SER A O 1
ATOM 762 N N . GLN A 1 98 ? -3.623 4.693 -2.833 1.00 96.25 98 GLN A N 1
ATOM 763 C CA . GLN A 1 98 ? -3.839 4.029 -4.122 1.00 96.25 98 GLN A CA 1
ATOM 764 C C . GLN A 1 98 ? -5.022 4.611 -4.881 1.00 96.25 98 GLN A C 1
ATOM 766 O O . GLN A 1 98 ? -4.896 4.910 -6.065 1.00 96.25 98 GLN A O 1
ATOM 771 N N . PHE A 1 99 ? -6.155 4.809 -4.202 1.00 96.88 99 PHE A N 1
ATOM 772 C CA . PHE A 1 99 ? -7.323 5.429 -4.817 1.00 96.88 99 PHE A CA 1
ATOM 773 C C . PHE A 1 99 ? -6.969 6.806 -5.372 1.00 96.88 99 PHE A C 1
ATOM 775 O O . PHE A 1 99 ? -7.210 7.071 -6.544 1.00 96.88 99 PHE A O 1
ATOM 782 N N . MET A 1 100 ? -6.342 7.661 -4.555 1.00 95.81 100 MET A N 1
ATOM 783 C CA . MET A 1 100 ? -5.980 9.012 -4.988 1.00 95.81 100 MET A CA 1
ATOM 784 C C . MET A 1 100 ? -4.978 8.992 -6.136 1.00 95.81 100 MET A C 1
ATOM 786 O O . MET A 1 100 ? -5.107 9.792 -7.053 1.00 95.81 100 MET A O 1
ATOM 790 N N . GLN A 1 101 ? -4.000 8.087 -6.116 1.00 95.50 101 GLN A N 1
ATOM 791 C CA . GLN A 1 101 ? -3.059 7.936 -7.220 1.00 95.50 101 GLN A CA 1
ATOM 792 C C . GLN A 1 101 ? -3.791 7.563 -8.517 1.00 95.50 101 GLN A C 1
ATOM 794 O O . GLN A 1 101 ? -3.656 8.288 -9.496 1.00 95.50 101 GLN A O 1
ATOM 799 N N . LEU A 1 102 ? -4.594 6.493 -8.525 1.00 95.62 102 LEU A N 1
ATOM 800 C CA . LEU A 1 102 ? -5.315 6.060 -9.729 1.00 95.62 102 LEU A CA 1
ATOM 801 C C . LEU A 1 102 ? -6.320 7.103 -10.212 1.00 95.62 102 LEU A C 1
ATOM 803 O O . LEU A 1 102 ? -6.425 7.346 -11.410 1.00 95.62 102 LEU A O 1
ATOM 807 N N . PHE A 1 103 ? -7.029 7.744 -9.285 1.00 96.25 103 PHE A N 1
ATOM 808 C CA . PHE A 1 103 ? -7.966 8.814 -9.596 1.00 96.25 103 PHE A CA 1
ATOM 809 C C . PHE A 1 103 ? -7.258 10.018 -10.228 1.00 96.25 103 PHE A C 1
ATOM 811 O O . PHE A 1 103 ? -7.709 10.534 -11.246 1.00 96.25 103 PHE A O 1
ATOM 818 N N . LEU A 1 104 ? -6.120 10.447 -9.673 1.00 95.50 104 LEU A N 1
ATOM 819 C CA . LEU A 1 104 ? -5.331 11.529 -10.260 1.00 95.50 104 LEU A CA 1
ATOM 820 C C . LEU A 1 104 ? -4.773 11.138 -11.626 1.00 95.50 104 LEU A C 1
ATOM 822 O O . LEU A 1 104 ? -4.806 11.962 -12.532 1.00 95.50 104 LEU A O 1
ATOM 826 N N . THR A 1 105 ? -4.304 9.903 -11.809 1.00 94.81 105 THR A N 1
ATOM 827 C CA . THR A 1 105 ? -3.854 9.433 -13.124 1.00 94.81 105 THR A CA 1
ATOM 828 C C . THR A 1 105 ? -5.001 9.438 -14.136 1.00 94.81 105 THR A C 1
ATOM 830 O O . THR A 1 105 ? -4.802 9.913 -15.249 1.00 94.81 105 THR A O 1
ATOM 833 N N . LEU A 1 106 ? -6.205 9.012 -13.742 1.00 95.62 106 LEU A N 1
ATOM 834 C CA . LEU A 1 106 ? -7.402 9.053 -14.588 1.00 95.62 106 LEU A CA 1
ATOM 835 C C . LEU A 1 106 ? -7.779 10.485 -15.007 1.00 95.62 106 LEU A C 1
ATOM 837 O O . LEU A 1 106 ? -8.178 10.703 -16.145 1.00 95.62 106 LEU A O 1
ATOM 841 N N . VAL A 1 107 ? -7.683 11.453 -14.090 1.00 97.19 107 VAL A N 1
ATOM 842 C CA . VAL A 1 107 ? -8.109 12.843 -14.337 1.00 97.19 107 VAL A CA 1
ATOM 843 C C . VAL A 1 107 ? -7.039 13.662 -15.063 1.00 97.19 107 VAL A C 1
ATOM 845 O O . VAL A 1 107 ? -7.368 14.489 -15.909 1.00 97.19 107 VAL A O 1
ATOM 848 N N . LEU A 1 108 ? -5.765 13.481 -14.709 1.00 97.19 108 LEU A N 1
ATOM 849 C CA . LEU A 1 108 ? -4.665 14.344 -15.157 1.00 97.19 108 LEU A CA 1
ATOM 850 C C . LEU A 1 108 ? -3.896 13.789 -16.355 1.00 97.19 108 LEU A C 1
ATOM 852 O O . LEU A 1 108 ? -3.113 14.520 -16.960 1.00 97.19 108 LEU A O 1
ATOM 856 N N . THR A 1 109 ? -4.056 12.508 -16.676 1.00 94.69 109 THR A N 1
ATOM 857 C CA . THR A 1 109 ? -3.285 11.855 -17.737 1.00 94.69 109 THR A CA 1
ATOM 858 C C . THR A 1 109 ? -4.197 11.108 -18.698 1.00 94.69 109 THR A C 1
ATOM 860 O O . THR A 1 109 ? -5.356 10.841 -18.404 1.00 94.69 109 THR A O 1
ATOM 863 N N . THR A 1 110 ? -3.655 10.741 -19.855 1.00 92.62 110 THR A N 1
ATOM 864 C CA . THR A 1 110 ? -4.328 9.889 -20.843 1.00 92.62 110 THR A CA 1
ATOM 865 C C . THR A 1 110 ? -3.951 8.412 -20.698 1.00 92.62 110 THR A C 1
ATOM 867 O O . THR A 1 110 ? -4.294 7.604 -21.562 1.00 92.62 110 THR A O 1
ATOM 870 N N . TYR A 1 111 ? -3.219 8.046 -19.638 1.00 90.06 111 TYR A N 1
ATOM 871 C CA . TYR A 1 111 ? -2.817 6.662 -19.409 1.00 90.06 111 TYR A CA 1
ATOM 872 C C . TYR A 1 111 ? -4.026 5.782 -19.095 1.00 90.06 111 TYR A C 1
ATOM 874 O O . TYR A 1 111 ? -4.980 6.202 -18.442 1.00 90.06 111 TYR A O 1
ATOM 882 N N . HIS A 1 112 ? -3.966 4.536 -19.559 1.00 89.50 112 HIS A N 1
ATOM 883 C CA . HIS A 1 112 ? -4.997 3.548 -19.283 1.00 89.50 112 HIS A CA 1
ATOM 884 C C . HIS A 1 112 ? -5.007 3.182 -17.791 1.00 89.50 112 HIS A C 1
ATOM 886 O O . HIS A 1 112 ? -3.961 2.877 -17.217 1.00 89.50 112 HIS A O 1
ATOM 892 N N . ILE A 1 113 ? -6.191 3.207 -17.175 1.00 93.88 113 ILE A N 1
ATOM 893 C CA . ILE A 1 113 ? -6.405 2.890 -15.760 1.00 93.88 113 ILE A CA 1
ATOM 894 C C . ILE A 1 113 ? -7.506 1.842 -15.637 1.00 93.88 113 ILE A C 1
ATOM 896 O O . ILE A 1 113 ? -8.553 1.957 -16.273 1.00 93.88 113 ILE A O 1
ATOM 900 N N . SER A 1 114 ? -7.279 0.849 -14.773 1.00 94.69 114 SER A N 1
ATOM 901 C CA . SER A 1 114 ? -8.281 -0.159 -14.431 1.00 94.69 114 SER A CA 1
ATOM 902 C C . SER A 1 114 ? -9.448 0.483 -13.677 1.00 94.69 114 SER A C 1
ATOM 904 O O . SER A 1 114 ? -9.340 0.840 -12.498 1.00 94.69 114 SER A O 1
ATOM 906 N N . MET A 1 115 ? -10.594 0.608 -14.349 1.00 96.44 115 MET A N 1
ATOM 907 C CA . MET A 1 115 ? -11.826 1.118 -13.733 1.00 96.44 115 MET A CA 1
ATOM 908 C C . MET A 1 115 ? -12.349 0.167 -12.650 1.00 96.44 115 MET A C 1
ATOM 910 O O . MET A 1 115 ? -12.921 0.619 -11.658 1.00 96.44 115 MET A O 1
ATOM 914 N N . LEU A 1 116 ? -12.106 -1.141 -12.802 1.00 97.25 116 LEU A N 1
ATOM 915 C CA . LEU A 1 116 ? -12.472 -2.153 -11.810 1.00 97.25 116 LEU A CA 1
ATOM 916 C C . LEU A 1 116 ? -11.667 -1.986 -10.518 1.00 97.25 116 LEU A C 1
ATOM 918 O O . LEU A 1 116 ? -12.252 -1.982 -9.434 1.00 97.25 116 LEU A O 1
ATOM 922 N N . GLN A 1 117 ? -10.348 -1.785 -10.620 1.00 96.88 117 GLN A N 1
ATOM 923 C CA . GLN A 1 117 ? -9.503 -1.523 -9.452 1.00 96.88 117 GLN A CA 1
ATOM 924 C C . GLN A 1 117 ? -9.923 -0.232 -8.742 1.00 96.88 117 GLN A C 1
ATOM 926 O O . GLN A 1 117 ? -10.065 -0.215 -7.518 1.00 96.88 117 GLN A O 1
ATOM 931 N N . LEU A 1 118 ? -10.158 0.841 -9.503 1.00 97.38 118 LEU A N 1
ATOM 932 C CA . LEU A 1 118 ? -10.601 2.119 -8.950 1.00 97.38 118 LEU A CA 1
ATOM 933 C C . LEU A 1 118 ? -11.959 1.987 -8.239 1.00 97.38 118 LEU A C 1
ATOM 935 O O . LEU A 1 118 ? -12.122 2.505 -7.134 1.00 97.38 118 LEU A O 1
ATOM 939 N N . GLY A 1 119 ? -12.903 1.252 -8.833 1.00 97.94 119 GLY A N 1
ATOM 940 C CA . GLY A 1 119 ? -14.206 0.954 -8.239 1.00 97.94 119 GLY A CA 1
ATOM 941 C C . GLY A 1 119 ? -14.100 0.144 -6.945 1.00 97.94 119 GLY A C 1
ATOM 942 O O . GLY A 1 119 ? -14.719 0.510 -5.946 1.00 97.94 119 GLY A O 1
ATOM 943 N N . LEU A 1 120 ? -13.267 -0.902 -6.917 1.00 98.00 120 LEU A N 1
ATOM 944 C CA . LEU A 1 120 ? -13.010 -1.691 -5.707 1.00 98.00 120 LEU A CA 1
ATOM 945 C C . LEU A 1 120 ? -12.439 -0.821 -4.579 1.00 98.00 120 LEU A C 1
ATOM 947 O O . LEU A 1 120 ? -12.901 -0.898 -3.438 1.00 98.00 120 LEU A O 1
ATOM 951 N N . LEU A 1 121 ? -11.455 0.025 -4.892 1.00 97.69 121 LEU A N 1
ATOM 952 C CA . LEU A 1 121 ? -10.857 0.952 -3.931 1.00 97.69 121 LEU A CA 1
ATOM 953 C C . LEU A 1 121 ? -11.883 1.960 -3.409 1.00 97.69 121 LEU A C 1
ATOM 955 O O . LEU A 1 121 ? -11.944 2.193 -2.204 1.00 97.69 121 LEU A O 1
ATOM 959 N N . PHE A 1 122 ? -12.718 2.512 -4.288 1.00 97.50 122 PHE A N 1
ATOM 960 C CA . PHE A 1 122 ? -13.787 3.431 -3.910 1.00 97.50 122 PHE A CA 1
ATOM 961 C C . PHE A 1 122 ? -14.789 2.782 -2.946 1.00 97.50 122 PHE A C 1
ATOM 963 O O . PHE A 1 122 ? -15.076 3.342 -1.889 1.00 97.50 122 PHE A O 1
ATOM 970 N N . VAL A 1 123 ? -15.268 1.574 -3.260 1.00 97.19 123 VAL A N 1
ATOM 971 C CA . VAL A 1 123 ? -16.174 0.816 -2.381 1.00 97.19 123 VAL A CA 1
ATOM 972 C C . VAL A 1 123 ? -15.501 0.505 -1.044 1.00 97.19 123 VAL A C 1
ATOM 974 O O . VAL A 1 123 ? -16.111 0.691 0.006 1.00 97.19 123 VAL A O 1
ATOM 977 N N . THR A 1 124 ? -14.229 0.102 -1.057 1.00 96.31 124 THR A N 1
ATOM 978 C CA . THR A 1 124 ? -13.460 -0.169 0.170 1.00 96.31 124 THR A CA 1
ATOM 979 C C . THR A 1 124 ? -13.331 1.087 1.038 1.00 96.31 124 THR A C 1
ATOM 981 O O . THR A 1 124 ? -13.513 1.015 2.252 1.00 96.31 124 THR A O 1
ATOM 984 N N . LEU A 1 125 ? -13.076 2.256 0.439 1.00 94.69 125 LEU A N 1
ATOM 985 C CA . LEU A 1 125 ? -13.029 3.530 1.164 1.00 94.69 125 LEU A CA 1
ATOM 986 C C . LEU A 1 125 ? -14.387 3.916 1.742 1.00 94.69 125 LEU A C 1
ATOM 988 O O . LEU A 1 125 ? -14.443 4.352 2.890 1.00 94.69 125 LEU A O 1
ATOM 992 N N . LEU A 1 126 ? -15.471 3.741 0.983 1.00 93.94 126 LEU A N 1
ATOM 993 C CA . LEU A 1 126 ? -16.820 3.979 1.494 1.00 93.94 126 LEU A CA 1
ATOM 994 C C . LEU A 1 126 ? -17.109 3.088 2.700 1.00 93.94 126 LEU A C 1
ATOM 996 O O . LEU A 1 126 ? -17.555 3.598 3.727 1.00 93.94 126 LEU A O 1
ATOM 1000 N N . LEU A 1 127 ? -16.797 1.791 2.612 1.00 93.06 127 LEU A N 1
ATOM 1001 C CA . LEU A 1 127 ? -16.924 0.870 3.741 1.00 93.06 127 LEU A CA 1
ATOM 1002 C C . LEU A 1 127 ? -16.130 1.381 4.945 1.00 93.06 127 LEU A C 1
ATOM 1004 O O . LEU A 1 127 ? -16.704 1.522 6.018 1.00 93.06 127 LEU A O 1
ATOM 1008 N N . LEU A 1 128 ? -14.857 1.748 4.769 1.00 91.25 128 LEU A N 1
ATOM 1009 C CA . LEU A 1 128 ? -14.032 2.300 5.849 1.00 91.25 128 LEU A CA 1
ATOM 1010 C C . LEU A 1 128 ? -14.643 3.560 6.483 1.00 91.25 128 LEU A C 1
ATOM 1012 O O . LEU A 1 128 ? -14.622 3.687 7.707 1.00 91.25 128 LEU A O 1
ATOM 1016 N N . VAL A 1 129 ? -15.213 4.471 5.690 1.00 90.50 129 VAL A N 1
ATOM 1017 C CA . VAL A 1 129 ? -15.862 5.697 6.190 1.00 90.50 129 VAL A CA 1
ATOM 1018 C C . VAL A 1 129 ? -17.125 5.375 6.986 1.00 90.50 129 VAL A C 1
ATOM 1020 O O . VAL A 1 129 ? -17.257 5.840 8.116 1.00 90.50 129 VAL A O 1
ATOM 1023 N N . PHE A 1 130 ? -18.031 4.554 6.451 1.00 88.62 130 PHE A N 1
ATOM 1024 C CA . PHE A 1 130 ? -19.269 4.192 7.156 1.00 88.62 130 PHE A CA 1
ATOM 1025 C C . PHE A 1 130 ? -18.997 3.451 8.465 1.00 88.62 130 PHE A C 1
ATOM 1027 O O . PHE A 1 130 ? -19.714 3.623 9.450 1.00 88.62 130 PHE A O 1
ATOM 1034 N N . LEU A 1 131 ? -17.921 2.674 8.485 1.00 84.75 131 LEU A N 1
ATOM 1035 C CA . LEU A 1 131 ? -17.479 1.893 9.626 1.00 84.75 131 LEU A CA 1
ATOM 1036 C C . LEU A 1 131 ? -16.718 2.706 10.684 1.00 84.75 131 LEU A C 1
ATOM 1038 O O . LEU A 1 131 ? -16.509 2.221 11.787 1.00 84.75 131 LEU A O 1
ATOM 1042 N N . THR A 1 132 ? -16.332 3.949 10.392 1.00 75.44 132 THR A N 1
ATOM 1043 C CA . THR A 1 132 ? -15.548 4.798 11.309 1.00 75.44 132 THR A CA 1
ATOM 1044 C C . THR A 1 132 ? -16.361 5.318 12.501 1.00 75.44 132 THR A C 1
ATOM 1046 O O . THR A 1 132 ? -15.792 5.621 13.546 1.00 75.44 132 THR A O 1
ATOM 1049 N N . ASN A 1 133 ? -17.688 5.412 12.382 1.00 68.81 133 ASN A N 1
ATOM 1050 C CA . ASN A 1 133 ? -18.537 6.020 13.418 1.00 68.81 133 ASN A CA 1
ATOM 1051 C C . ASN A 1 133 ? -18.732 5.149 14.672 1.00 68.81 133 ASN A C 1
ATOM 1053 O O . ASN A 1 133 ? -19.384 5.581 15.621 1.00 68.81 133 ASN A O 1
ATOM 1057 N N . GLN A 1 134 ? -18.194 3.931 14.687 1.00 67.81 134 GLN A N 1
ATOM 1058 C CA . GLN A 1 134 ? -18.211 3.027 15.835 1.00 67.81 134 GLN A CA 1
ATOM 1059 C C . GLN A 1 134 ? -16.816 2.407 15.989 1.00 67.81 134 GLN A C 1
ATOM 1061 O O . GLN A 1 134 ? -16.140 2.213 14.976 1.00 67.81 134 GLN A O 1
ATOM 1066 N N . PRO A 1 135 ? -16.356 2.088 17.216 1.00 65.19 135 PRO A N 1
ATOM 1067 C CA . PRO A 1 135 ? -15.151 1.285 17.378 1.00 65.19 135 PRO A CA 1
ATOM 1068 C C . PRO A 1 135 ? -15.379 -0.026 16.632 1.00 65.19 135 PRO A C 1
ATOM 1070 O O . PRO A 1 135 ? -16.318 -0.769 16.935 1.00 65.19 135 PRO A O 1
ATOM 1073 N N . LEU A 1 136 ? -14.582 -0.265 15.597 1.00 66.06 136 LEU A N 1
ATOM 1074 C CA . LEU A 1 136 ? -14.804 -1.415 14.750 1.00 66.06 136 LEU A CA 1
ATOM 1075 C C . LEU A 1 136 ? -14.599 -2.693 15.551 1.00 66.06 136 LEU A C 1
ATOM 1077 O O . LEU A 1 136 ? -13.613 -2.861 16.265 1.00 66.06 136 LEU A O 1
ATOM 1081 N N . ASN A 1 137 ? -15.544 -3.620 15.406 1.00 83.75 137 ASN A N 1
ATOM 1082 C CA . ASN A 1 137 ? -15.284 -4.990 15.799 1.00 83.75 137 ASN A CA 1
ATOM 1083 C C . ASN A 1 137 ? -14.118 -5.498 14.941 1.00 83.75 137 ASN A C 1
ATOM 1085 O O . ASN A 1 137 ? -14.140 -5.358 13.717 1.00 83.75 137 ASN A O 1
ATOM 1089 N N . VAL A 1 138 ? -13.138 -6.120 15.590 1.00 85.06 138 VAL A N 1
ATOM 1090 C CA . VAL A 1 138 ? -11.979 -6.764 14.966 1.00 85.06 138 VAL A CA 1
ATOM 1091 C C . VAL A 1 138 ? -12.377 -7.619 13.754 1.00 85.06 138 VAL A C 1
ATOM 1093 O O . VAL A 1 138 ? -11.718 -7.582 12.718 1.00 85.06 138 VAL A O 1
ATOM 1096 N N . MET A 1 139 ? -13.496 -8.345 13.839 1.00 88.75 139 MET A N 1
ATOM 1097 C CA . MET A 1 139 ? -13.990 -9.174 12.731 1.00 88.75 139 MET A CA 1
ATOM 1098 C C . MET A 1 139 ? -14.409 -8.357 11.505 1.00 88.75 139 MET A C 1
ATOM 1100 O O . MET A 1 139 ? -14.219 -8.798 10.372 1.00 88.75 139 MET A O 1
ATOM 1104 N N . THR A 1 140 ? -14.953 -7.159 11.713 1.00 90.25 140 THR A N 1
ATOM 1105 C CA . THR A 1 140 ? -15.335 -6.254 10.628 1.00 90.25 140 THR A CA 1
ATOM 1106 C C . THR A 1 140 ? -14.098 -5.696 9.927 1.00 90.25 140 THR A C 1
ATOM 1108 O O . THR A 1 140 ? -14.074 -5.661 8.699 1.00 90.25 140 THR A O 1
ATOM 1111 N N . GLU A 1 141 ? -13.047 -5.325 10.667 1.00 89.75 141 GLU A N 1
ATOM 1112 C CA . GLU A 1 141 ? -11.770 -4.884 10.078 1.00 89.75 141 GLU A CA 1
ATOM 1113 C C . GLU A 1 141 ? -11.131 -5.983 9.229 1.00 89.75 141 GLU A C 1
ATOM 1115 O O . GLU A 1 141 ? -10.799 -5.744 8.066 1.00 89.75 141 GLU A O 1
ATOM 1120 N N . ILE A 1 142 ? -11.042 -7.203 9.772 1.00 92.81 142 ILE A N 1
ATOM 1121 C CA . ILE A 1 142 ? -10.557 -8.383 9.042 1.00 92.81 142 ILE A CA 1
ATOM 1122 C C . ILE A 1 142 ? -11.390 -8.604 7.777 1.00 92.81 142 ILE A C 1
ATOM 1124 O O . ILE A 1 142 ? -10.830 -8.856 6.711 1.00 92.81 142 ILE A O 1
ATOM 1128 N N . GLY A 1 143 ? -12.716 -8.476 7.871 1.00 94.38 143 GLY A N 1
ATOM 1129 C CA . GLY A 1 143 ? -13.622 -8.600 6.733 1.00 94.38 143 GLY A CA 1
ATOM 1130 C C . GLY A 1 143 ? -13.320 -7.587 5.627 1.00 94.38 143 GLY A C 1
ATOM 1131 O O . GLY A 1 143 ? -13.179 -7.975 4.469 1.00 94.38 143 GLY A O 1
ATOM 1132 N N . VAL A 1 144 ? -13.151 -6.306 5.967 1.00 94.56 144 VAL A N 1
ATOM 1133 C CA . VAL A 1 144 ? -12.837 -5.252 4.984 1.00 94.56 144 VAL A CA 1
ATOM 1134 C C . VAL A 1 144 ? -11.452 -5.457 4.364 1.00 94.56 144 VAL A C 1
ATOM 1136 O O . VAL A 1 144 ? -11.312 -5.375 3.141 1.00 94.56 144 VAL A O 1
ATOM 1139 N N . MET A 1 145 ? -10.434 -5.774 5.170 1.00 95.56 145 MET A N 1
ATOM 1140 C CA . MET A 1 145 ? -9.088 -6.088 4.670 1.00 95.56 145 MET A CA 1
ATOM 1141 C C . MET A 1 145 ? -9.092 -7.337 3.777 1.00 95.56 145 MET A C 1
ATOM 1143 O O . MET A 1 145 ? -8.398 -7.381 2.758 1.00 95.56 145 MET A O 1
ATOM 1147 N N . GLY A 1 146 ? -9.908 -8.336 4.121 1.00 96.12 146 GLY A N 1
ATOM 1148 C CA . GLY A 1 146 ? -10.120 -9.548 3.337 1.00 96.12 146 GLY A CA 1
ATOM 1149 C C . GLY A 1 146 ? -10.784 -9.263 1.992 1.00 96.12 146 GLY A C 1
ATOM 1150 O O . GLY A 1 146 ? -10.284 -9.722 0.968 1.00 96.12 146 GLY A O 1
ATOM 1151 N N . VAL A 1 147 ? -11.844 -8.447 1.967 1.00 96.06 147 VAL A N 1
ATOM 1152 C CA . VAL A 1 147 ? -12.503 -8.001 0.724 1.00 96.06 147 VAL A CA 1
ATOM 1153 C C . VAL A 1 147 ? -11.516 -7.270 -0.182 1.00 96.06 147 VAL A C 1
ATOM 1155 O O . VAL A 1 147 ? -11.451 -7.572 -1.372 1.00 96.06 147 VAL A O 1
ATOM 1158 N N . TYR A 1 148 ? -10.702 -6.365 0.366 1.00 97.38 148 TYR A N 1
ATOM 1159 C CA . TYR A 1 148 ? -9.655 -5.690 -0.402 1.00 97.38 148 TYR A CA 1
ATOM 1160 C C . TYR A 1 148 ? -8.628 -6.680 -0.970 1.00 97.38 148 TYR A C 1
ATOM 1162 O O . TYR A 1 148 ? -8.334 -6.650 -2.164 1.00 97.38 148 TYR A O 1
ATOM 1170 N N . THR A 1 149 ? -8.102 -7.576 -0.133 1.00 97.31 149 THR A N 1
ATOM 1171 C CA . THR A 1 149 ? -7.051 -8.536 -0.509 1.00 97.31 149 THR A CA 1
ATOM 1172 C C . THR A 1 149 ? -7.539 -9.512 -1.575 1.00 97.31 149 THR A C 1
ATOM 1174 O O . THR A 1 149 ? -6.911 -9.670 -2.619 1.00 97.31 149 THR A O 1
ATOM 1177 N N . ILE A 1 150 ? -8.678 -10.159 -1.329 1.00 97.81 150 ILE A N 1
ATOM 1178 C CA . ILE A 1 150 ? -9.264 -11.138 -2.246 1.00 97.81 150 ILE A CA 1
ATOM 1179 C C . ILE A 1 150 ? -9.744 -10.435 -3.514 1.00 97.81 150 ILE A C 1
ATOM 1181 O O . ILE A 1 150 ? -9.523 -10.948 -4.605 1.00 97.81 150 ILE A O 1
ATOM 1185 N N . GLY A 1 151 ? -10.356 -9.256 -3.387 1.00 97.81 151 GLY A N 1
ATOM 1186 C CA . GLY A 1 151 ? -10.826 -8.470 -4.524 1.00 97.81 151 GLY A CA 1
ATOM 1187 C C . GLY A 1 151 ? -9.683 -8.073 -5.454 1.00 97.81 151 GLY A C 1
ATOM 1188 O O . GLY A 1 151 ? -9.744 -8.349 -6.646 1.00 97.81 151 GLY A O 1
ATOM 1189 N N . THR A 1 152 ? -8.608 -7.491 -4.920 1.00 97.00 152 THR A N 1
ATOM 1190 C CA . THR A 1 152 ? -7.438 -7.102 -5.729 1.00 97.00 152 THR A CA 1
ATOM 1191 C C . THR A 1 152 ? -6.728 -8.314 -6.331 1.00 97.00 152 THR A C 1
ATOM 1193 O O . THR A 1 152 ? -6.367 -8.286 -7.506 1.00 97.00 152 THR A O 1
ATOM 1196 N N . PHE A 1 153 ? -6.605 -9.415 -5.586 1.00 97.81 153 PHE A N 1
ATOM 1197 C CA . PHE A 1 153 ? -6.074 -10.669 -6.120 1.00 97.81 153 PHE A CA 1
ATOM 1198 C C . PHE A 1 153 ? -6.937 -11.237 -7.255 1.00 97.81 153 PHE A C 1
ATOM 1200 O O . PHE A 1 153 ? -6.411 -11.576 -8.310 1.00 97.81 153 PHE A O 1
ATOM 1207 N N . ALA A 1 154 ? -8.257 -11.306 -7.086 1.00 97.81 154 ALA A N 1
ATOM 1208 C CA . ALA A 1 154 ? -9.165 -11.814 -8.112 1.00 97.81 154 ALA A CA 1
ATOM 1209 C C . ALA A 1 154 ? -9.124 -10.947 -9.376 1.00 97.81 154 ALA A C 1
ATOM 1211 O O . ALA A 1 154 ? -9.036 -11.468 -10.487 1.00 97.81 154 ALA A O 1
ATOM 1212 N N . LEU A 1 155 ? -9.128 -9.622 -9.214 1.00 97.12 155 LEU A N 1
ATOM 1213 C CA . LEU A 1 155 ? -9.061 -8.715 -10.352 1.00 97.12 155 LEU A CA 1
ATOM 1214 C C . LEU A 1 155 ? -7.706 -8.769 -11.079 1.00 97.12 155 LEU A C 1
ATOM 1216 O O . LEU A 1 155 ? -7.665 -8.502 -12.277 1.00 97.12 155 LEU A O 1
ATOM 1220 N N . SER A 1 156 ? -6.623 -9.176 -10.408 1.00 96.56 156 SER A N 1
ATOM 1221 C CA . SER A 1 156 ? -5.307 -9.340 -11.047 1.00 96.56 156 SER A CA 1
ATOM 1222 C C . SER A 1 156 ? -5.262 -10.424 -12.135 1.00 96.56 156 SER A C 1
ATOM 1224 O O . SER A 1 156 ? -4.350 -10.427 -12.957 1.00 96.56 156 SER A O 1
ATOM 1226 N N . PHE A 1 157 ? -6.248 -11.331 -12.168 1.00 96.75 157 PHE A N 1
ATOM 1227 C CA . PHE A 1 157 ? -6.412 -12.301 -13.257 1.00 96.75 157 PHE A CA 1
ATOM 1228 C C . PHE A 1 157 ? -7.116 -11.715 -14.485 1.00 96.75 157 PHE A C 1
ATOM 1230 O O . PHE A 1 157 ? -7.076 -12.320 -15.554 1.00 96.75 157 PHE A O 1
ATOM 1237 N N . ILE A 1 158 ? -7.785 -10.572 -14.328 1.00 96.69 158 ILE A N 1
ATOM 1238 C CA . ILE A 1 158 ? -8.565 -9.916 -15.381 1.00 96.69 158 ILE A CA 1
ATOM 1239 C C . ILE A 1 158 ? -7.731 -8.808 -16.025 1.00 96.69 158 ILE A C 1
ATOM 1241 O O . ILE A 1 158 ? -7.655 -8.725 -17.248 1.00 96.69 158 ILE A O 1
ATOM 1245 N N . GLU A 1 159 ? -7.087 -7.972 -15.209 1.00 94.44 159 GLU A N 1
ATOM 1246 C CA . GLU A 1 159 ? -6.320 -6.812 -15.665 1.00 94.44 159 GLU A CA 1
ATOM 1247 C C . GLU A 1 159 ? -4.999 -6.677 -14.902 1.00 94.44 159 GLU A C 1
ATOM 1249 O O . GLU A 1 159 ? -4.892 -7.020 -13.723 1.00 94.44 159 GLU A O 1
ATOM 1254 N N . ILE A 1 160 ? -3.983 -6.126 -15.573 1.00 90.19 160 ILE A N 1
ATOM 1255 C CA . ILE A 1 160 ? -2.704 -5.806 -14.935 1.00 90.19 160 ILE A CA 1
ATOM 1256 C C . ILE A 1 160 ? -2.918 -4.614 -14.001 1.00 90.19 160 ILE A C 1
ATOM 1258 O O . ILE A 1 160 ? -3.290 -3.525 -14.437 1.00 90.19 160 ILE A O 1
ATOM 1262 N N . MET A 1 161 ? -2.641 -4.819 -12.715 1.00 91.69 161 MET A N 1
ATOM 1263 C CA . MET A 1 161 ? -2.904 -3.824 -11.679 1.00 91.69 161 MET A CA 1
ATOM 1264 C C . MET A 1 161 ? -1.620 -3.129 -11.229 1.00 91.69 161 MET A C 1
ATOM 1266 O O . MET A 1 161 ? -0.690 -3.795 -10.762 1.00 91.69 161 MET A O 1
ATOM 1270 N N . PRO A 1 162 ? -1.540 -1.792 -11.324 1.00 93.19 162 PRO A N 1
ATOM 1271 C CA . PRO A 1 162 ? -0.452 -1.058 -10.710 1.00 93.19 162 PRO A CA 1
ATOM 1272 C C . PRO A 1 162 ? -0.663 -0.910 -9.193 1.00 93.19 162 PRO A C 1
ATOM 1274 O O . PRO A 1 162 ? -1.753 -0.607 -8.699 1.00 93.19 162 PRO A O 1
ATOM 1277 N N . PHE A 1 163 ? 0.429 -1.045 -8.447 1.00 95.12 163 PHE A N 1
ATOM 1278 C CA . PHE A 1 163 ? 0.565 -0.699 -7.036 1.00 95.12 163 PHE A CA 1
ATOM 1279 C C . PHE A 1 163 ? 1.562 0.461 -6.937 1.00 95.12 163 PHE A C 1
ATOM 1281 O O . PHE A 1 163 ? 2.755 0.243 -7.103 1.00 95.12 163 PHE A O 1
ATOM 1288 N N . PHE A 1 164 ? 1.115 1.708 -6.734 1.00 92.44 164 PHE A N 1
ATOM 1289 C CA . PHE A 1 164 ? 2.009 2.887 -6.755 1.00 92.44 164 PHE A CA 1
ATOM 1290 C C . PHE A 1 164 ? 2.877 2.995 -8.020 1.00 92.44 164 PHE A C 1
ATOM 1292 O O . PHE A 1 164 ? 4.062 3.299 -7.946 1.00 92.44 164 PHE A O 1
ATOM 1299 N N . ASN A 1 165 ? 2.266 2.752 -9.186 1.00 90.50 165 ASN A N 1
ATOM 1300 C CA . ASN A 1 165 ? 2.893 2.685 -10.518 1.00 90.50 165 ASN A CA 1
ATOM 1301 C C . ASN A 1 165 ? 3.825 1.482 -10.749 1.00 90.50 165 ASN A C 1
ATOM 1303 O O . ASN A 1 165 ? 4.379 1.352 -11.837 1.00 90.50 165 ASN A O 1
ATOM 1307 N N . PHE A 1 166 ? 3.960 0.571 -9.785 1.00 92.69 166 PHE A N 1
ATOM 1308 C CA . PHE A 1 166 ? 4.629 -0.710 -9.995 1.00 92.69 166 PHE A CA 1
ATOM 1309 C C . PHE A 1 166 ? 3.641 -1.739 -10.535 1.00 92.69 166 PHE A C 1
ATOM 1311 O O . PHE A 1 166 ? 2.616 -1.995 -9.908 1.00 92.69 166 PHE A O 1
ATOM 1318 N N . TYR A 1 167 ? 3.952 -2.364 -11.667 1.00 93.00 167 TYR A N 1
ATOM 1319 C CA . TYR A 1 167 ? 3.156 -3.470 -12.201 1.00 93.00 167 TYR A CA 1
ATOM 1320 C C . TYR A 1 167 ? 3.479 -4.749 -11.433 1.00 93.00 167 TYR A C 1
ATOM 1322 O O . TYR A 1 167 ? 4.530 -5.366 -11.632 1.00 93.00 167 TYR A O 1
ATOM 1330 N N . VAL A 1 168 ? 2.592 -5.110 -10.511 1.00 94.88 168 VAL A N 1
ATOM 1331 C CA . VAL A 1 168 ? 2.785 -6.234 -9.593 1.00 94.88 168 VAL A CA 1
ATOM 1332 C C . VAL A 1 168 ? 1.973 -7.450 -10.029 1.00 94.88 168 VAL A C 1
ATOM 1334 O O . VAL A 1 168 ? 0.935 -7.336 -10.677 1.00 94.88 168 VAL A O 1
ATOM 1337 N N . ASN A 1 169 ? 2.448 -8.637 -9.664 1.00 95.38 169 ASN A N 1
ATOM 1338 C CA . ASN A 1 169 ? 1.708 -9.879 -9.847 1.00 95.38 169 ASN A CA 1
ATOM 1339 C C . ASN A 1 169 ? 0.576 -9.970 -8.811 1.00 95.38 169 ASN A C 1
ATOM 1341 O O . ASN A 1 169 ? 0.714 -9.466 -7.696 1.00 95.38 169 ASN A O 1
ATOM 1345 N N . GLY A 1 170 ? -0.503 -10.683 -9.135 1.00 95.88 170 GLY A N 1
ATOM 1346 C CA . GLY A 1 170 ? -1.571 -11.015 -8.192 1.00 95.88 170 GLY A CA 1
ATOM 1347 C C . GLY A 1 170 ? -1.084 -11.530 -6.838 1.00 95.88 170 GLY A C 1
ATOM 1348 O O . GLY A 1 170 ? -1.575 -11.094 -5.795 1.00 95.88 170 GLY A O 1
ATOM 1349 N N . SER A 1 171 ? -0.071 -12.399 -6.824 1.00 95.94 171 SER A N 1
ATOM 1350 C CA . SER A 1 171 ? 0.489 -12.966 -5.588 1.00 95.94 171 SER A CA 1
ATOM 1351 C C . SER A 1 171 ? 1.015 -11.911 -4.609 1.00 95.94 171 SER A C 1
ATOM 1353 O O . SER A 1 171 ? 0.988 -12.135 -3.398 1.00 95.94 171 SER A O 1
ATOM 1355 N N . TYR A 1 172 ? 1.425 -10.739 -5.101 1.00 96.62 172 TYR A N 1
ATOM 1356 C CA . TYR A 1 172 ? 1.840 -9.627 -4.254 1.00 96.62 172 TYR A CA 1
ATOM 1357 C C . TYR A 1 172 ? 0.686 -9.086 -3.401 1.00 96.62 172 TYR A C 1
ATOM 1359 O O . TYR A 1 172 ? 0.890 -8.777 -2.229 1.00 96.62 172 TYR A O 1
ATOM 1367 N N . TYR A 1 173 ? -0.534 -9.018 -3.942 1.00 96.44 173 TYR A N 1
ATOM 1368 C CA . TYR A 1 173 ? -1.703 -8.573 -3.176 1.00 96.44 173 TYR A CA 1
ATOM 1369 C C . TYR A 1 173 ? -2.059 -9.556 -2.061 1.00 96.44 173 TYR A C 1
ATOM 1371 O O . TYR A 1 173 ? -2.381 -9.125 -0.956 1.00 96.44 173 TYR A O 1
ATOM 1379 N N . LEU A 1 174 ? -1.922 -10.866 -2.305 1.00 96.44 174 LEU A N 1
ATOM 1380 C CA . LEU A 1 174 ? -2.062 -11.872 -1.248 1.00 96.44 174 LEU A CA 1
ATOM 1381 C C . LEU A 1 174 ? -0.988 -11.710 -0.174 1.00 96.44 174 LEU A C 1
ATOM 1383 O O . LEU A 1 174 ? -1.311 -11.718 1.010 1.00 96.44 174 LEU A O 1
ATOM 1387 N N . PHE A 1 175 ? 0.272 -11.532 -0.575 1.00 96.56 175 PHE A N 1
ATOM 1388 C CA . PHE A 1 175 ? 1.369 -11.297 0.362 1.00 96.56 175 PHE A CA 1
ATOM 1389 C C . PHE A 1 175 ? 1.114 -10.059 1.232 1.00 96.56 175 PHE A C 1
ATOM 1391 O O . PHE A 1 175 ? 1.225 -10.130 2.455 1.00 96.56 175 PHE A O 1
ATOM 1398 N N . LEU A 1 176 ? 0.686 -8.951 0.622 1.00 96.12 176 LEU A N 1
ATOM 1399 C CA . LEU A 1 176 ? 0.319 -7.730 1.335 1.00 96.12 176 LEU A CA 1
ATOM 1400 C C . LEU A 1 176 ? -0.858 -7.953 2.294 1.00 96.12 176 LEU A C 1
ATOM 1402 O O . LEU A 1 176 ? -0.810 -7.511 3.440 1.00 96.12 176 LEU A O 1
ATOM 1406 N N . GLY A 1 177 ? -1.893 -8.666 1.854 1.00 96.25 177 GLY A N 1
ATOM 1407 C CA . GLY A 1 177 ? -3.033 -9.007 2.701 1.00 96.25 177 GLY A CA 1
ATOM 1408 C C . GLY A 1 177 ? -2.649 -9.872 3.898 1.00 96.25 177 GLY A C 1
ATOM 1409 O O . GLY A 1 177 ? -3.105 -9.615 5.009 1.00 96.25 177 GLY A O 1
ATOM 1410 N N . LEU A 1 178 ? -1.753 -10.847 3.710 1.00 95.38 178 LEU A N 1
ATOM 1411 C CA . LEU A 1 178 ? -1.221 -11.656 4.809 1.00 95.38 178 LEU A CA 1
ATOM 1412 C C . LEU A 1 178 ? -0.463 -10.800 5.826 1.00 95.38 178 LEU A C 1
ATOM 1414 O O . LEU A 1 178 ? -0.652 -10.996 7.022 1.00 95.38 178 LEU A O 1
ATOM 1418 N N . ILE A 1 179 ? 0.341 -9.832 5.379 1.00 94.12 179 ILE A N 1
ATOM 1419 C CA . ILE A 1 179 ? 1.041 -8.896 6.274 1.00 94.12 179 ILE A CA 1
ATOM 1420 C C . ILE A 1 179 ? 0.043 -8.090 7.109 1.00 94.12 179 ILE A C 1
ATOM 1422 O O . ILE A 1 179 ? 0.202 -7.995 8.324 1.00 94.12 179 ILE A O 1
ATOM 1426 N N . LEU A 1 180 ? -0.991 -7.536 6.471 1.00 94.12 180 LEU A N 1
ATOM 1427 C CA . LEU A 1 180 ? -2.009 -6.728 7.148 1.00 94.12 180 LEU A CA 1
ATOM 1428 C C . LEU A 1 180 ? -2.824 -7.549 8.156 1.00 94.12 180 LEU A C 1
ATOM 1430 O O . LEU A 1 180 ? -3.158 -7.054 9.232 1.00 94.12 180 LEU A O 1
ATOM 1434 N N . LEU A 1 181 ? -3.116 -8.809 7.828 1.00 93.38 181 LEU A N 1
ATOM 1435 C CA . LEU A 1 181 ? -3.914 -9.702 8.664 1.00 93.38 181 LEU A CA 1
ATOM 1436 C C . LEU A 1 181 ? -3.100 -10.432 9.746 1.00 93.38 181 LEU A C 1
ATOM 1438 O O . LEU A 1 181 ? -3.672 -10.862 10.747 1.00 93.38 181 LEU A O 1
ATOM 1442 N N . ALA A 1 182 ? -1.780 -10.575 9.598 1.00 91.56 182 ALA A N 1
ATOM 1443 C CA . ALA A 1 182 ? -0.951 -11.366 10.513 1.00 91.56 182 ALA A CA 1
ATOM 1444 C C . ALA A 1 182 ? -1.069 -10.946 11.995 1.00 91.56 182 ALA A C 1
ATOM 1446 O O . ALA A 1 182 ? -1.185 -11.833 12.851 1.00 91.56 182 ALA A O 1
ATOM 1447 N N . PRO A 1 183 ? -1.121 -9.645 12.348 1.00 89.06 183 PRO A N 1
ATOM 1448 C CA . PRO A 1 183 ? -1.241 -9.236 13.747 1.00 89.06 183 PRO A CA 1
ATOM 1449 C C . PRO A 1 183 ? -2.546 -9.658 14.421 1.00 89.06 183 PRO A C 1
ATOM 1451 O O . PRO A 1 183 ? -2.567 -9.861 15.637 1.00 89.06 183 PRO A O 1
ATOM 1454 N N . PHE A 1 184 ? -3.614 -9.844 13.644 1.00 86.69 184 PHE A N 1
ATOM 1455 C CA . PHE A 1 184 ? -4.900 -10.305 14.158 1.00 86.69 184 PHE A CA 1
ATOM 1456 C C . PHE A 1 184 ? -4.818 -11.741 14.682 1.00 86.69 184 PHE A C 1
ATOM 1458 O O . PHE A 1 184 ? -5.349 -12.049 15.750 1.00 86.69 184 PHE A O 1
ATOM 1465 N N . PHE A 1 185 ? -4.073 -12.602 13.986 1.00 84.94 185 PHE A N 1
ATOM 1466 C CA . PHE A 1 185 ? -3.839 -13.982 14.413 1.00 84.94 185 PHE A CA 1
ATOM 1467 C C . PHE A 1 185 ? -2.843 -14.084 15.573 1.00 84.94 185 PHE A C 1
ATOM 1469 O O . PHE A 1 185 ? -2.980 -14.970 16.419 1.00 84.94 185 PHE A O 1
ATOM 1476 N N . TRP A 1 186 ? -1.861 -13.179 15.645 1.00 81.81 186 TRP A N 1
ATOM 1477 C CA . TRP A 1 186 ? -0.906 -13.145 16.757 1.00 81.81 186 TRP A CA 1
ATOM 1478 C C . TRP A 1 186 ? -1.594 -12.734 18.065 1.00 81.81 186 TRP A C 1
ATOM 1480 O O . TRP A 1 186 ? -1.464 -13.421 19.078 1.00 81.81 186 TRP A O 1
ATOM 1490 N N . SER A 1 187 ? -2.377 -11.652 18.045 1.00 74.56 187 SER A N 1
ATOM 1491 C CA . SER A 1 187 ? -3.041 -11.111 19.240 1.00 74.56 187 SER A CA 1
ATOM 1492 C C . SER A 1 187 ? -3.951 -12.135 19.939 1.00 74.56 187 SER A C 1
ATOM 1494 O O . SER A 1 187 ? -3.956 -12.227 21.170 1.00 74.56 187 SER A O 1
ATOM 1496 N N . HIS A 1 188 ? -4.650 -12.972 19.165 1.00 63.28 188 HIS A N 1
ATOM 1497 C CA . HIS A 1 188 ? -5.565 -13.979 19.705 1.00 63.28 188 HIS A CA 1
ATOM 1498 C C . HIS A 1 188 ? -4.847 -15.113 20.465 1.00 63.28 188 HIS A C 1
ATOM 1500 O O . HIS A 1 188 ? -5.420 -15.691 21.390 1.00 63.28 188 HIS A O 1
ATOM 1506 N N . LYS A 1 189 ? -3.593 -15.441 20.117 1.00 61.47 189 LYS A N 1
ATOM 1507 C CA . LYS A 1 189 ? -2.831 -16.483 20.829 1.00 61.47 189 LYS A CA 1
ATOM 1508 C C . LYS A 1 189 ? -2.408 -16.039 22.230 1.00 61.47 189 LYS A C 1
ATOM 1510 O O . LYS A 1 189 ? -2.556 -16.806 23.173 1.00 61.47 189 LYS A O 1
ATOM 1515 N N . HIS A 1 190 ? -1.968 -14.792 22.395 1.00 57.47 190 HIS A N 1
ATOM 1516 C CA . HIS A 1 190 ? -1.483 -14.314 23.696 1.00 57.47 190 HIS A CA 1
ATOM 1517 C C . HIS A 1 190 ? -2.584 -14.068 24.736 1.00 57.47 190 HIS A C 1
ATOM 1519 O O . HIS A 1 190 ? -2.307 -14.113 25.928 1.00 57.47 190 HIS A O 1
ATOM 1525 N N . THR A 1 191 ? -3.833 -13.853 24.320 1.00 56.81 191 THR A N 1
ATOM 1526 C CA . THR A 1 191 ? -4.969 -13.736 25.255 1.00 56.81 191 THR A CA 1
ATOM 1527 C C . THR A 1 191 ? -5.515 -15.089 25.718 1.00 56.81 191 THR A C 1
ATOM 1529 O O . THR A 1 191 ? -6.195 -15.146 26.742 1.00 56.81 191 THR A O 1
ATOM 1532 N N . ALA A 1 192 ? -5.228 -16.174 24.992 1.00 54.47 192 ALA A N 1
ATOM 1533 C CA . ALA A 1 192 ? -5.658 -17.525 25.352 1.00 54.47 192 ALA A CA 1
ATOM 1534 C C . ALA A 1 192 ? -4.728 -18.201 26.376 1.00 54.47 192 ALA A C 1
ATOM 1536 O O . ALA A 1 192 ? -5.188 -19.042 27.134 1.00 54.47 192 ALA A O 1
ATOM 1537 N N . GLU A 1 193 ? -3.448 -17.821 26.426 1.00 48.81 193 GLU A N 1
ATOM 1538 C CA . GLU A 1 193 ? -2.460 -18.377 27.369 1.00 48.81 193 GLU A CA 1
ATOM 1539 C C . GLU A 1 193 ? -2.461 -17.687 28.746 1.00 48.81 193 GLU A C 1
ATOM 1541 O O . GLU A 1 193 ? -1.815 -18.164 29.675 1.00 48.81 193 GLU A O 1
ATOM 1546 N N . SER A 1 194 ? -3.182 -16.570 28.903 1.00 47.81 194 SER A N 1
ATOM 1547 C CA . SER A 1 194 ? -3.268 -15.817 30.164 1.00 47.81 194 SER A CA 1
ATOM 1548 C C . SER A 1 194 ? -4.564 -16.065 30.955 1.00 47.81 194 SER A C 1
ATOM 1550 O O . SER A 1 194 ? -4.908 -15.250 31.815 1.00 47.81 194 SER A O 1
ATOM 1552 N N . ARG A 1 195 ? -5.324 -17.116 30.629 1.00 44.59 195 ARG A N 1
ATOM 1553 C CA . ARG A 1 195 ? -6.547 -17.546 31.329 1.00 44.59 195 ARG A CA 1
ATOM 1554 C C . ARG A 1 195 ? -6.411 -18.993 31.770 1.00 44.59 195 ARG A C 1
ATOM 1556 O O . ARG A 1 195 ? -6.914 -19.286 32.874 1.00 44.59 195 ARG A O 1
#

pLDDT: mean 89.35, std 10.25, range [44.59, 98.0]

Sequence (195 aa):
MGGCFFYYTSPYEIVLKKLHTNKLLDVVLYTMIFTIIAKVILNLSLFFDDPVAVLAYPSDSTALYLATGGVVVVMAWKAHTELMPLMDSLFRLIVGSQFMQLFLTLVLTTYHISMLQLGLLFVTLLLLVFLTNQPLNVMTEIGVMGVYTIGTFALSFIEIMPFFNFYVNGSYYLFLGLILLAPFFWSHKHTAESR

Secondary structure (DSSP, 8-state):
-HHHHHHHH--S-HHHHHHHHHHHHHHHHHHHHHHHHHHHHHTHHHHHH-HHHHHHSPP-HHHHHHHHHHHHHHHHHH--S-HHHHHHHHHHHHHHHHHHHHHHHHHH--S---HHHHHHHHHHHHHHHHHTTSPPPHHHHHHHHHHHHHHHHHHTTTS--EETTEE--HHHHHHHHHHHHHHHHHHHHHHHTT-

Foldseek 3Di:
DLLVQLLVLALDDPVVNVVLSVVLVVLVVLLVVQLLVLLCVVPVVVCVVPVVVSNVPDRAVSSNVRSVVRSLVVCVVVDDPCLQSSLLSNVSSQLSVLLVVLVCCVVVHPDDGDPQLNVLSVVLSVLSRVQSVDDHDPVSSLVSLVSNLVSQLVCLVVDQHDRPNHRDHSVVSVVVSCSSCVVVVVVVVVVVVVD